Protein AF-0000000081443893 (afdb_homodimer)

Nearest PDB structures (foldseek):
  4e08-assembly1_B  TM=9.841E-01  e=4.664E-27  Drosophila melanogaster
  4xll-assembly1_B  TM=9.766E-01  e=3.222E-21  Toxoplasma gondii
  3ot1-assembly1_B  TM=9.628E-01  e=3.778E-20  Vibrio cholerae O1 biovar El Tor str. N16961
  3fse-assembly1_B  TM=9.098E-01  e=1.384E-16  Trichormus variabilis ATCC 29413
  3fse-assembly1_A  TM=9.411E-01  e=7.145E-16  Trichormus variabilis ATCC 29413

Sequence (366 aa):
MSKSALIIGSDGSEEMELVITGDVLRRAGIDVTVAGLQDREKIVCSRKFTITVDALLKDIVDKEFDAVILPGGQPGSNNLAQDARVGEILKHHEKAGKVVAAICAAPLAFKAHDIASGGSITSYPSVKEKLTGYDYVEDRVHVWKNVITSRGPGTAFDFALKIVETLVDAKTANEVRAAMLLQMSKSALIIGSDGSEEMELVITGDVLRRAGIDVTVAGLQDREKIVCSRKFTITVDALLKDIVDKEFDAVILPGGQPGSNNLAQDARVGEILKHHEKAGKVVAAICAAPLAFKAHDIASGGSITSYPSVKEKLTGYDYVEDRVHVWKNVITSRGPGTAFDFALKIVETLVDAKTANEVRAAMLLQ

Solvent-accessible surface area (backbone atoms only — not comparable to full-atom values): 17818 Å² total; per-residue (Å²): 131,74,50,33,32,35,34,55,40,30,54,11,16,27,52,50,35,44,43,39,28,51,39,50,32,44,74,66,56,31,50,72,39,40,21,16,67,81,59,43,63,58,32,46,20,51,69,71,51,32,38,49,40,75,36,37,35,84,80,46,65,86,61,86,51,50,25,42,35,32,39,11,32,63,57,11,14,57,53,48,34,66,35,64,67,51,33,53,45,49,48,53,33,49,73,69,64,20,36,36,32,26,25,15,48,16,42,53,23,31,60,64,48,64,49,67,71,74,34,51,43,27,36,22,76,92,48,50,83,76,50,72,74,41,50,73,49,86,48,58,56,35,75,41,89,51,33,39,20,8,24,31,62,47,26,27,67,59,38,27,38,51,50,34,28,71,75,72,30,60,68,56,28,49,50,52,37,56,77,29,57,47,131,132,73,49,34,32,36,34,54,41,29,54,10,16,27,50,50,37,45,42,39,29,52,39,51,33,43,73,67,57,32,49,70,40,40,21,16,66,81,59,41,64,59,33,44,20,50,67,72,50,32,37,49,41,75,37,39,36,84,80,48,64,85,62,85,52,52,25,41,34,32,40,11,33,63,57,10,14,57,53,50,36,66,35,66,66,51,35,52,45,51,51,53,33,49,73,70,65,20,37,37,32,26,25,14,47,15,43,52,24,32,61,65,49,64,46,68,72,74,34,52,43,28,38,22,75,91,47,52,83,76,48,71,72,41,52,74,50,85,48,60,57,33,76,41,89,49,33,40,20,10,25,32,63,47,26,26,66,59,37,26,39,50,50,34,28,71,74,73,29,60,69,56,28,49,51,51,37,54,76,29,57,47,128

Foldseek 3Di:
DAFEEEEEWEAFFPVLLRCLLVVLCVLLVYHYFYEYAVQDQWHQYNVGDIDGGRYHCVVCLPPDGLEYEYGDGPPGLVSLLPDVSNLSRQVVCVVVQGAYEYEASNCSSCQSSVHCAQEEEEHAPVCVVVNPRYNYDQDQWDDDRRYIYGYDSVSSLVRSLVNSCVRPRNVSSVVSCVVVVHD/DAFEEEEEWEAFFPVLLRCLLQVLCVLLVYHYFYEYAVQDQWHQYNVGDIDGGRYHCVVCLPPDGLEYEYGDGPPGLVSLLPDVSNLSRQVVCVVVQGAYEYEASNCSSCQSSVHCAQEEEEHAPVCVVVNPRYNYDQDQWDDDRRYIYGYDSVSSLVRSLVNSCVRPRNVSSVVSCVVVVHD

Secondary structure (DSSP, 8-state):
---EEEEEE-TT--HHHHHHHHHHHHHTT-EEEEEETTSSSEEE-TTS-EEE-SEEGGGSTT---SEEEE---TTHHHHHHH-HHHHHHHHHHHHTT-EEEEETTTHHHHHHTT-STTSEE---GGGGGG-TTSEE---SEEEETTEEEE-SGGGHHHHHHHHHHHHT-HHHHHHHHHHTT--/---EEEEEE-TT--HHHHHHHHHHHHHTT-EEEEEETTSSSEEE-TTS-EEE-SEEGGGSTT---SEEEE---TTHHHHHHH-HHHHHHHHHHHHTT-EEEEETTTHHHHHHTT-STTSEE---GGGGGG-TTSEE---SEEEETTEEEE-SGGGHHHHHHHHHHHHT-HHHHHHHHHHTT--

Organism: NCBI:txid290746

InterPro domains:
  IPR002818 DJ-1/PfpI [PF01965] (3-165)
  IPR006287 Protein/nucleic acid deglycase DJ-1 [TIGR01383] (5-178)
  IPR029062 Class I glutamine amidotransferase-like [G3DSA:3.40.50.880] (1-183)
  IPR029062 Class I glutamine amidotransferase-like [SSF52317] (3-182)
  IPR050325 Protein/nucleic acid deglycase [PTHR48094] (3-176)

Radius of gyration: 19.99 Å; Cα contacts (8 Å, |Δi|>4): 939; chains: 2; bounding box: 42×58×47 Å

Structure (mmCIF, N/CA/C/O backbone):
data_AF-0000000081443893-model_v1
#
loop_
_entity.id
_entity.type
_entity.pdbx_description
1 polymer 'D-lactate dehydratase'
#
loop_
_atom_site.group_PDB
_atom_site.id
_atom_site.type_symbol
_atom_site.label_atom_id
_atom_site.label_alt_id
_atom_site.label_comp_id
_atom_site.label_asym_id
_atom_site.label_entity_id
_atom_site.label_seq_id
_atom_site.pdbx_PDB_ins_code
_atom_site.Cartn_x
_atom_site.Cartn_y
_atom_site.Cartn_z
_atom_site.occupancy
_atom_site.B_iso_or_equiv
_atom_site.auth_seq_id
_atom_site.auth_comp_id
_atom_site.auth_asym_id
_atom_site.auth_atom_id
_atom_site.pdbx_PDB_model_num
ATOM 1 N N . MET A 1 1 ? -21.141 -17.906 -2.367 1 75.31 1 MET A N 1
ATOM 2 C CA . MET A 1 1 ? -20.156 -17.766 -1.298 1 75.31 1 MET A CA 1
ATOM 3 C C . MET A 1 1 ? -19.062 -16.781 -1.692 1 75.31 1 MET A C 1
ATOM 5 O O . MET A 1 1 ? -18.766 -16.609 -2.877 1 75.31 1 MET A O 1
ATOM 9 N N . SER A 1 2 ? -18.5 -15.938 -0.738 1 92.44 2 SER A N 1
ATOM 10 C CA . SER A 1 2 ? -17.484 -14.953 -1.09 1 92.44 2 SER A CA 1
ATOM 11 C C . SER A 1 2 ? -16.203 -15.625 -1.589 1 92.44 2 SER A C 1
ATOM 13 O O . SER A 1 2 ? -15.852 -16.703 -1.131 1 92.44 2 SER A O 1
ATOM 15 N N . LYS A 1 3 ? -15.641 -15.141 -2.654 1 98.56 3 LYS A N 1
ATOM 16 C CA . LYS A 1 3 ? -14.359 -15.641 -3.15 1 98.56 3 LYS A CA 1
ATOM 17 C C . LYS A 1 3 ? -13.266 -15.477 -2.102 1 98.56 3 LYS A C 1
ATOM 19 O O . LYS A 1 3 ? -13.336 -14.586 -1.253 1 98.56 3 LYS A O 1
ATOM 24 N N . SER A 1 4 ? -12.336 -16.391 -2.121 1 98.94 4 SER A N 1
ATOM 25 C CA . SER A 1 4 ? -11.227 -16.344 -1.18 1 98.94 4 SER A CA 1
ATOM 26 C C . SER A 1 4 ? -9.891 -16.188 -1.907 1 98.94 4 SER A C 1
ATOM 28 O O . SER A 1 4 ? -9.734 -16.656 -3.037 1 98.94 4 SER A O 1
ATOM 30 N N . ALA A 1 5 ? -8.953 -15.516 -1.247 1 98.94 5 ALA A N 1
ATOM 31 C CA . ALA A 1 5 ? -7.621 -15.32 -1.809 1 98.94 5 ALA A CA 1
ATOM 32 C C . ALA A 1 5 ? -6.543 -15.477 -0.738 1 98.94 5 ALA A C 1
ATOM 34 O O . ALA A 1 5 ? -6.719 -15.031 0.398 1 98.94 5 ALA A O 1
ATOM 35 N N . LEU A 1 6 ? -5.488 -16.109 -1.097 1 99 6 LEU A N 1
ATOM 36 C CA . LEU A 1 6 ? -4.281 -16.219 -0.284 1 99 6 LEU A CA 1
ATOM 37 C C . LEU A 1 6 ? -3.174 -15.328 -0.838 1 99 6 LEU A C 1
ATOM 39 O O . LEU A 1 6 ? -2.844 -15.406 -2.025 1 99 6 LEU A O 1
ATOM 43 N N . ILE A 1 7 ? -2.688 -14.5 -0.075 1 99 7 ILE A N 1
ATOM 44 C CA . ILE A 1 7 ? -1.426 -13.82 -0.354 1 99 7 ILE A CA 1
ATOM 45 C C . ILE A 1 7 ? -0.317 -14.414 0.513 1 99 7 ILE A C 1
ATOM 47 O O . ILE A 1 7 ? -0.437 -14.461 1.739 1 99 7 ILE A O 1
ATOM 51 N N . ILE A 1 8 ? 0.724 -14.883 -0.085 1 99 8 ILE A N 1
ATOM 52 C CA . ILE A 1 8 ? 1.849 -15.406 0.683 1 99 8 ILE A CA 1
ATOM 53 C C . ILE A 1 8 ? 2.902 -14.312 0.864 1 99 8 ILE A C 1
ATOM 55 O O . ILE A 1 8 ? 3.621 -13.977 -0.078 1 99 8 ILE A O 1
ATOM 59 N N . GLY A 1 9 ? 2.961 -13.766 2.043 1 98.94 9 GLY A N 1
ATOM 60 C CA . GLY A 1 9 ? 3.961 -12.773 2.398 1 98.94 9 GLY A CA 1
ATOM 61 C C . GLY A 1 9 ? 5.23 -13.375 2.971 1 98.94 9 GLY A C 1
ATOM 62 O O . GLY A 1 9 ? 5.184 -14.422 3.623 1 98.94 9 GLY A O 1
ATOM 63 N N . SER A 1 10 ? 6.336 -12.703 2.752 1 98.94 10 SER A N 1
ATOM 64 C CA . SER A 1 10 ? 7.664 -13.109 3.207 1 98.94 10 SER A CA 1
ATOM 65 C C . SER A 1 10 ? 8.43 -11.922 3.789 1 98.94 10 SER A C 1
ATOM 67 O O . SER A 1 10 ? 8.133 -10.766 3.477 1 98.94 10 SER A O 1
ATOM 69 N N . ASP A 1 11 ? 9.398 -12.242 4.703 1 98.88 11 ASP A N 1
ATOM 70 C CA . ASP A 1 11 ? 10.43 -11.227 4.914 1 98.88 11 ASP A CA 1
ATOM 71 C C . ASP A 1 11 ? 11.008 -10.75 3.582 1 98.88 11 ASP A C 1
ATOM 73 O O . ASP A 1 11 ? 11.359 -11.562 2.727 1 98.88 11 ASP A O 1
ATOM 77 N N . GLY A 1 12 ? 10.945 -9.461 3.391 1 98.94 12 GLY A N 1
ATOM 78 C CA . GLY A 1 12 ? 11.484 -8.898 2.164 1 98.94 12 GLY A CA 1
ATOM 79 C C . GLY A 1 12 ? 10.445 -8.711 1.081 1 98.94 12 GLY A C 1
ATOM 80 O O . GLY A 1 12 ? 10.766 -8.281 -0.03 1 98.94 12 GLY A O 1
ATOM 81 N N . SER A 1 13 ? 9.172 -9.031 1.39 1 98.94 13 SER A N 1
ATOM 82 C CA . SER A 1 13 ? 8.109 -8.719 0.436 1 98.94 13 SER A CA 1
ATOM 83 C C . SER A 1 13 ? 8.008 -7.223 0.185 1 98.94 13 SER A C 1
ATOM 85 O O . SER A 1 13 ? 8.273 -6.418 1.083 1 98.94 13 SER A O 1
ATOM 87 N N . GLU A 1 14 ? 7.676 -6.852 -1.06 1 98.94 14 GLU A N 1
ATOM 88 C CA . GLU A 1 14 ? 7.309 -5.469 -1.347 1 98.94 14 GLU A CA 1
ATOM 89 C C . GLU A 1 14 ? 5.984 -5.102 -0.679 1 98.94 14 GLU A C 1
ATOM 91 O O . GLU A 1 14 ? 4.926 -5.598 -1.069 1 98.94 14 GLU A O 1
ATOM 96 N N . GLU A 1 15 ? 6.059 -4.273 0.345 1 98.88 15 GLU A N 1
ATOM 97 C CA . GLU A 1 15 ? 4.91 -4.027 1.212 1 98.88 15 GLU A CA 1
ATOM 98 C C . GLU A 1 15 ? 3.756 -3.4 0.435 1 98.88 15 GLU A C 1
ATOM 100 O O . GLU A 1 15 ? 2.59 -3.717 0.679 1 98.88 15 GLU A O 1
ATOM 105 N N . MET A 1 16 ? 4.035 -2.41 -0.512 1 98.94 16 MET A N 1
ATOM 106 C CA . MET A 1 16 ? 2.896 -1.751 -1.147 1 98.94 16 MET A CA 1
ATOM 107 C C . MET A 1 16 ? 2.219 -2.682 -2.148 1 98.94 16 MET A C 1
ATOM 109 O O . MET A 1 16 ? 1.01 -2.59 -2.365 1 98.94 16 MET A O 1
ATOM 113 N N . GLU A 1 17 ? 2.961 -3.629 -2.74 1 99 17 GLU A N 1
ATOM 114 C CA . GLU A 1 17 ? 2.328 -4.637 -3.586 1 99 17 GLU A CA 1
ATOM 115 C C . GLU A 1 17 ? 1.424 -5.555 -2.77 1 99 17 GLU A C 1
ATOM 117 O O . GLU A 1 17 ? 0.294 -5.84 -3.172 1 99 17 GLU A O 1
ATOM 122 N N . LEU A 1 18 ? 1.937 -6.031 -1.622 1 99 18 LEU A N 1
ATOM 123 C CA . LEU A 1 18 ? 1.19 -6.906 -0.726 1 99 18 LEU A CA 1
ATOM 124 C C . LEU A 1 18 ? -0.064 -6.215 -0.206 1 99 18 LEU A C 1
ATOM 126 O O . LEU A 1 18 ? -1.17 -6.746 -0.328 1 99 18 LEU A O 1
ATOM 130 N N . VAL A 1 19 ? 0.022 -5.004 0.232 1 99 19 VAL A N 1
ATOM 131 C CA . VAL A 1 19 ? -1.049 -4.297 0.925 1 99 19 VAL A CA 1
ATOM 132 C C . VAL A 1 19 ? -2.076 -3.793 -0.087 1 99 19 VAL A C 1
ATOM 134 O O . VAL A 1 19 ? -3.283 -3.891 0.143 1 99 19 VAL A O 1
ATOM 137 N N . ILE A 1 20 ? -1.627 -3.199 -1.259 1 99 20 ILE A N 1
ATOM 138 C CA . ILE A 1 20 ? -2.559 -2.736 -2.283 1 99 20 ILE A CA 1
ATOM 139 C C . ILE A 1 20 ? -3.418 -3.904 -2.762 1 99 20 ILE A C 1
ATOM 141 O O . ILE A 1 20 ? -4.641 -3.783 -2.855 1 99 20 ILE A O 1
ATOM 145 N N . THR A 1 21 ? -2.777 -5.035 -3.018 1 99 21 THR A N 1
ATOM 146 C CA . THR A 1 21 ? -3.512 -6.199 -3.508 1 99 21 THR A CA 1
ATOM 147 C C . THR A 1 21 ? -4.555 -6.645 -2.488 1 99 21 THR A C 1
ATOM 149 O O . THR A 1 21 ? -5.734 -6.781 -2.818 1 99 21 THR A O 1
ATOM 152 N N . GLY A 1 22 ? -4.121 -6.859 -1.234 1 98.94 22 GLY A N 1
ATOM 153 C CA . GLY A 1 22 ? -5.062 -7.297 -0.215 1 98.94 22 GLY A CA 1
ATOM 154 C C . GLY A 1 22 ? -6.195 -6.316 0.011 1 98.94 22 GLY A C 1
ATOM 155 O O . GLY A 1 22 ? -7.355 -6.715 0.136 1 98.94 22 GLY A O 1
ATOM 156 N N . ASP A 1 23 ? -5.887 -5.047 0.074 1 98.94 23 ASP A N 1
ATOM 157 C CA . ASP A 1 23 ? -6.855 -3.977 0.293 1 98.94 23 ASP A CA 1
ATOM 158 C C . ASP A 1 23 ? -7.922 -3.967 -0.801 1 98.94 23 ASP A C 1
ATOM 160 O O . ASP A 1 23 ? -9.117 -4.031 -0.51 1 98.94 23 ASP A O 1
ATOM 164 N N . VAL A 1 24 ? -7.477 -3.949 -2.039 1 99 24 VAL A N 1
ATOM 165 C CA . VAL A 1 24 ? -8.383 -3.887 -3.186 1 99 24 VAL A CA 1
ATOM 166 C C . VAL A 1 24 ? -9.281 -5.117 -3.199 1 99 24 VAL A C 1
ATOM 168 O O . VAL A 1 24 ? -10.492 -5.004 -3.43 1 99 24 VAL A O 1
ATOM 171 N N . LEU A 1 25 ? -8.703 -6.293 -2.973 1 99 25 LEU A N 1
ATOM 172 C CA . LEU A 1 25 ? -9.492 -7.516 -2.961 1 99 25 LEU A CA 1
ATOM 173 C C . LEU A 1 25 ? -10.547 -7.473 -1.856 1 99 25 LEU A C 1
ATOM 175 O O . LEU A 1 25 ? -11.695 -7.863 -2.072 1 99 25 LEU A O 1
ATOM 179 N N . ARG A 1 26 ? -10.195 -7.004 -0.681 1 98.94 26 ARG A N 1
ATOM 180 C CA . ARG A 1 26 ? -11.141 -6.918 0.428 1 98.94 26 ARG A CA 1
ATOM 181 C C . ARG A 1 26 ? -12.258 -5.93 0.12 1 98.94 26 ARG A C 1
ATOM 183 O O . ARG A 1 26 ? -13.414 -6.156 0.488 1 98.94 26 ARG A O 1
ATOM 190 N N . ARG A 1 27 ? -11.953 -4.773 -0.545 1 98.88 27 ARG A N 1
ATOM 191 C CA . ARG A 1 27 ? -12.977 -3.822 -0.973 1 98.88 27 ARG A CA 1
ATOM 192 C C . ARG A 1 27 ? -13.992 -4.488 -1.894 1 98.88 27 ARG A C 1
ATOM 194 O O . ARG A 1 27 ? -15.164 -4.102 -1.916 1 98.88 27 ARG A O 1
ATOM 201 N N . ALA A 1 28 ? -13.539 -5.48 -2.633 1 98.88 28 ALA A N 1
ATOM 202 C CA . ALA A 1 28 ? -14.391 -6.18 -3.586 1 98.88 28 ALA A CA 1
ATOM 203 C C . ALA A 1 28 ? -15.156 -7.312 -2.908 1 98.88 28 ALA A C 1
ATOM 205 O O . ALA A 1 28 ? -15.828 -8.102 -3.576 1 98.88 28 ALA A O 1
ATOM 206 N N . GLY A 1 29 ? -15 -7.477 -1.582 1 98.81 29 GLY A N 1
ATOM 207 C CA . GLY A 1 29 ? -15.727 -8.492 -0.833 1 98.81 29 GLY A CA 1
ATOM 208 C C . GLY A 1 29 ? -15.031 -9.836 -0.826 1 98.81 29 GLY A C 1
ATOM 209 O O . GLY A 1 29 ? -15.633 -10.852 -0.443 1 98.81 29 GLY A O 1
ATOM 210 N N . ILE A 1 30 ? -13.836 -9.953 -1.289 1 98.94 30 ILE A N 1
ATOM 211 C CA . ILE A 1 30 ? -13.07 -11.195 -1.307 1 98.94 30 ILE A CA 1
ATOM 212 C C . ILE A 1 30 ? -12.469 -11.453 0.072 1 98.94 30 ILE A C 1
ATOM 214 O O . ILE A 1 30 ? -11.961 -10.523 0.715 1 98.94 30 ILE A O 1
ATOM 218 N N . ASP A 1 31 ? -12.555 -12.641 0.573 1 98.88 31 ASP A N 1
ATOM 219 C CA . ASP A 1 31 ? -11.961 -13.047 1.843 1 98.88 31 ASP A CA 1
ATOM 220 C C . ASP A 1 31 ? -10.461 -13.297 1.689 1 98.88 31 ASP A C 1
ATOM 222 O O . ASP A 1 31 ? -10.055 -14.352 1.197 1 98.88 31 ASP A O 1
ATOM 226 N N . VAL A 1 32 ? -9.648 -12.43 2.217 1 98.94 32 VAL A N 1
ATOM 227 C CA . VAL A 1 32 ? -8.211 -12.469 1.989 1 98.94 32 VAL A CA 1
ATOM 228 C C . VAL A 1 32 ? -7.504 -13.016 3.229 1 98.94 32 VAL A C 1
ATOM 230 O O . VAL A 1 32 ? -7.777 -12.578 4.348 1 98.94 32 VAL A O 1
ATOM 233 N N . THR A 1 33 ? -6.664 -13.922 3.068 1 98.94 33 THR A N 1
ATOM 234 C CA . THR A 1 33 ? -5.723 -14.406 4.074 1 98.94 33 THR A CA 1
ATOM 235 C C . THR A 1 33 ? -4.289 -14.062 3.682 1 98.94 33 THR A C 1
ATOM 237 O O . THR A 1 33 ? -3.814 -14.469 2.619 1 98.94 33 THR A O 1
ATOM 240 N N . VAL A 1 34 ? -3.658 -13.328 4.484 1 98.94 34 VAL A N 1
ATOM 241 C CA . VAL A 1 34 ? -2.221 -13.125 4.344 1 98.94 34 VAL A CA 1
ATOM 242 C C . VAL A 1 34 ? -1.468 -14.141 5.195 1 98.94 34 VAL A C 1
ATOM 244 O O . VAL A 1 34 ? -1.549 -14.117 6.426 1 98.94 34 VAL A O 1
ATOM 247 N N . ALA A 1 35 ? -0.733 -14.984 4.578 1 98.94 35 ALA A N 1
ATOM 248 C CA . ALA A 1 35 ? 0.036 -16 5.293 1 98.94 35 ALA A CA 1
ATOM 249 C C . ALA A 1 35 ? 1.526 -15.672 5.273 1 98.94 35 ALA A C 1
ATOM 251 O O . ALA A 1 35 ? 2.059 -15.234 4.25 1 98.94 35 ALA A O 1
ATOM 252 N N . GLY A 1 36 ? 2.203 -15.891 6.371 1 98.94 36 GLY A N 1
ATOM 253 C CA . GLY A 1 36 ? 3.629 -15.633 6.477 1 98.94 36 GLY A CA 1
ATOM 254 C C . GLY A 1 36 ? 4.48 -16.828 6.117 1 98.94 36 GLY A C 1
ATOM 255 O O . GLY A 1 36 ? 4.34 -17.906 6.719 1 98.94 36 GLY A O 1
ATOM 256 N N . LEU A 1 37 ? 5.34 -16.672 5.234 1 98.94 37 LEU A N 1
ATOM 257 C CA . LEU A 1 37 ? 6.18 -17.734 4.688 1 98.94 37 LEU A CA 1
ATOM 258 C C . LEU A 1 37 ? 7.078 -18.328 5.766 1 98.94 37 LEU A C 1
ATOM 260 O O . LEU A 1 37 ? 7.348 -19.531 5.762 1 98.94 37 LEU A O 1
ATOM 264 N N . GLN A 1 38 ? 7.574 -17.453 6.691 1 98.88 38 GLN A N 1
ATOM 265 C CA . GLN A 1 38 ? 8.586 -17.844 7.664 1 98.88 38 GLN A CA 1
ATOM 266 C C . GLN A 1 38 ? 7.957 -18.5 8.883 1 98.88 38 GLN A C 1
ATOM 268 O O . GLN A 1 38 ? 8.648 -18.812 9.852 1 98.88 38 GLN A O 1
ATOM 273 N N . ASP A 1 39 ? 6.684 -18.719 8.953 1 98.75 39 ASP A N 1
ATOM 274 C CA . ASP A 1 39 ? 5.938 -19.375 10.023 1 98.75 39 ASP A CA 1
ATOM 275 C C . ASP A 1 39 ? 6.137 -18.641 11.359 1 98.75 39 ASP A C 1
ATOM 277 O O . ASP A 1 39 ? 6.41 -19.281 12.375 1 98.75 39 ASP A O 1
ATOM 281 N N . ARG A 1 40 ? 6.113 -17.297 11.242 1 98.56 40 ARG A N 1
ATOM 282 C CA . ARG A 1 40 ? 6.066 -16.406 12.391 1 98.56 40 ARG A CA 1
ATOM 283 C C . ARG A 1 40 ? 4.977 -15.352 12.227 1 98.56 40 ARG A C 1
ATOM 285 O O . ARG A 1 40 ? 4.492 -15.125 11.109 1 98.56 40 ARG A O 1
ATOM 292 N N . GLU A 1 41 ? 4.562 -14.734 13.211 1 98.38 41 GLU A N 1
ATOM 293 C CA . GLU A 1 41 ? 3.379 -13.883 13.273 1 98.38 41 GLU A CA 1
ATOM 294 C C . GLU A 1 41 ? 3.578 -12.602 12.461 1 98.38 41 GLU A C 1
ATOM 296 O O . GLU A 1 41 ? 2.605 -11.945 12.078 1 98.38 41 GLU A O 1
ATOM 301 N N . LYS A 1 42 ? 4.859 -12.25 12.242 1 98.81 42 LYS A N 1
ATOM 302 C CA . LYS A 1 42 ? 5.156 -10.992 11.562 1 98.81 42 LYS A CA 1
ATOM 303 C C . LYS A 1 42 ? 6.125 -11.211 10.398 1 98.81 42 LYS A C 1
ATOM 305 O O . LYS A 1 42 ? 6.953 -12.125 10.438 1 98.81 42 LYS A O 1
ATOM 310 N N . ILE A 1 43 ? 6.004 -10.43 9.414 1 98.94 43 ILE A N 1
ATOM 311 C CA . ILE A 1 43 ? 7.012 -10.328 8.367 1 98.94 43 ILE A CA 1
ATOM 312 C C . ILE A 1 43 ? 7.539 -8.898 8.297 1 98.94 43 ILE A C 1
ATOM 314 O O . ILE A 1 43 ? 6.785 -7.945 8.484 1 98.94 43 ILE A O 1
ATOM 318 N N . VAL A 1 44 ? 8.805 -8.75 8.031 1 98.94 44 VAL A N 1
ATOM 319 C CA . VAL A 1 44 ? 9.422 -7.457 7.762 1 98.94 44 VAL A CA 1
ATOM 320 C C . VAL A 1 44 ? 9.602 -7.277 6.254 1 98.94 44 VAL A C 1
ATOM 322 O O . VAL A 1 44 ? 10.406 -7.98 5.633 1 98.94 44 VAL A O 1
ATOM 325 N N . CYS A 1 45 ? 8.938 -6.328 5.703 1 98.94 45 CYS A N 1
ATOM 326 C CA . CYS A 1 45 ? 8.891 -6.133 4.258 1 98.94 45 CYS A CA 1
ATOM 327 C C . CYS A 1 45 ? 10.133 -5.398 3.764 1 98.94 45 CYS A C 1
ATOM 329 O O . CYS A 1 45 ? 10.984 -5.012 4.562 1 98.94 45 CYS A O 1
ATOM 331 N N . SER A 1 46 ? 10.258 -5.297 2.496 1 98.88 46 SER A N 1
ATOM 332 C CA . SER A 1 46 ? 11.484 -4.855 1.841 1 98.88 46 SER A CA 1
ATOM 333 C C . SER A 1 46 ? 11.781 -3.393 2.15 1 98.88 46 SER A C 1
ATOM 335 O O . SER A 1 46 ? 12.938 -2.969 2.109 1 98.88 46 SER A O 1
ATOM 337 N N . ARG A 1 47 ? 10.695 -2.605 2.508 1 98.69 47 ARG A N 1
ATOM 338 C CA . ARG A 1 47 ? 10.898 -1.205 2.859 1 98.69 47 ARG A CA 1
ATOM 339 C C . ARG A 1 47 ? 10.531 -0.946 4.316 1 98.69 47 ARG A C 1
ATOM 341 O O . ARG A 1 47 ? 9.984 0.105 4.645 1 98.69 47 ARG A O 1
ATOM 348 N N . LYS A 1 48 ? 10.742 -1.874 5.133 1 98.56 48 LYS A N 1
ATOM 349 C CA . LYS A 1 48 ? 10.891 -1.786 6.582 1 98.56 48 LYS A CA 1
ATOM 350 C C . LYS A 1 48 ? 9.531 -1.788 7.277 1 98.56 48 LYS A C 1
ATOM 352 O O . LYS A 1 48 ? 9.453 -1.684 8.508 1 98.56 48 LYS A O 1
ATOM 357 N N . PHE A 1 49 ? 8.43 -1.901 6.543 1 98.94 49 PHE A N 1
ATOM 358 C CA . PHE A 1 49 ? 7.164 -2.113 7.238 1 98.94 49 PHE A CA 1
ATOM 359 C C . PHE A 1 49 ? 7.102 -3.516 7.828 1 98.94 49 PHE A C 1
ATOM 361 O O . PHE A 1 49 ? 7.52 -4.484 7.191 1 98.94 49 PHE A O 1
ATOM 368 N N . THR A 1 50 ? 6.609 -3.625 8.992 1 98.94 50 THR A N 1
ATOM 369 C CA . THR A 1 50 ? 6.332 -4.91 9.633 1 98.94 50 THR A CA 1
ATOM 370 C C . THR A 1 50 ? 4.832 -5.188 9.656 1 98.94 50 THR A C 1
ATOM 372 O O . THR A 1 50 ? 4.059 -4.402 10.203 1 98.94 50 THR A O 1
ATOM 375 N N . ILE A 1 51 ? 4.418 -6.297 9.094 1 98.94 51 ILE A N 1
ATOM 376 C CA . ILE A 1 51 ? 3.014 -6.672 8.977 1 98.94 51 ILE A CA 1
ATOM 377 C C . ILE A 1 51 ? 2.75 -7.945 9.773 1 98.94 51 ILE A C 1
ATOM 379 O O . ILE A 1 51 ? 3.531 -8.898 9.719 1 98.94 51 ILE A O 1
ATOM 383 N N . THR A 1 52 ? 1.707 -7.926 10.562 1 98.94 52 THR A N 1
ATOM 384 C CA . THR A 1 52 ? 1.22 -9.141 11.203 1 98.94 52 THR A CA 1
ATOM 385 C C . THR A 1 52 ? 0.38 -9.969 10.234 1 98.94 52 THR A C 1
ATOM 387 O O . THR A 1 52 ? -0.565 -9.453 9.633 1 98.94 52 THR A O 1
ATOM 390 N N . VAL A 1 53 ? 0.739 -11.227 10.141 1 98.88 53 VAL A N 1
ATOM 391 C CA . VAL A 1 53 ? 0.063 -12.047 9.141 1 98.88 53 VAL A CA 1
ATOM 392 C C . VAL A 1 53 ? -1.2 -12.656 9.742 1 98.88 53 VAL A C 1
ATOM 394 O O . VAL A 1 53 ? -1.363 -12.688 10.969 1 98.88 53 VAL A O 1
ATOM 397 N N . ASP A 1 54 ? -2.1 -13.133 8.922 1 98.81 54 ASP A N 1
ATOM 398 C CA . ASP A 1 54 ? -3.361 -13.734 9.344 1 98.81 54 ASP A CA 1
ATOM 399 C C . ASP A 1 54 ? -3.168 -15.195 9.742 1 98.81 54 ASP A C 1
ATOM 401 O O . ASP A 1 54 ? -3.941 -15.734 10.531 1 98.81 54 ASP A O 1
ATOM 405 N N . ALA A 1 55 ? -2.193 -15.82 9.125 1 98.88 55 ALA A N 1
ATOM 406 C CA . ALA A 1 55 ? -1.922 -17.234 9.32 1 98.88 55 ALA A CA 1
ATOM 407 C C . ALA A 1 55 ? -0.449 -17.562 9.078 1 98.88 55 ALA A C 1
ATOM 409 O O . ALA A 1 55 ? 0.257 -16.781 8.422 1 98.88 55 ALA A O 1
ATOM 410 N N . LEU A 1 56 ? -0.033 -18.594 9.711 1 98.88 56 LEU A N 1
ATOM 411 C CA . LEU A 1 56 ? 1.25 -19.172 9.336 1 98.88 56 LEU A CA 1
ATOM 412 C C . LEU A 1 56 ? 1.094 -20.094 8.133 1 98.88 56 LEU A C 1
ATOM 414 O O . LEU A 1 56 ? 0.118 -20.844 8.039 1 98.88 56 LEU A O 1
ATOM 418 N N . LEU A 1 57 ? 2.025 -19.984 7.188 1 98.88 57 LEU A N 1
ATOM 419 C CA . LEU A 1 57 ? 1.866 -20.766 5.973 1 98.88 57 LEU A CA 1
ATOM 420 C C . LEU A 1 57 ? 1.726 -22.25 6.301 1 98.88 57 LEU A C 1
ATOM 422 O O . LEU A 1 57 ? 0.865 -22.938 5.742 1 98.88 57 LEU A O 1
ATOM 426 N N . LYS A 1 58 ? 2.527 -22.75 7.234 1 98.69 58 LYS A N 1
ATOM 427 C CA . LYS A 1 58 ? 2.529 -24.156 7.598 1 98.69 58 LYS A CA 1
ATOM 428 C C . LYS A 1 58 ? 1.137 -24.625 8.016 1 98.69 58 LYS A C 1
ATOM 430 O O . LYS A 1 58 ? 0.799 -25.797 7.875 1 98.69 58 LYS A O 1
ATOM 435 N N . ASP A 1 59 ? 0.332 -23.75 8.492 1 98.75 59 ASP A N 1
ATOM 436 C CA . ASP A 1 59 ? -0.959 -24.109 9.07 1 98.75 59 ASP A CA 1
ATOM 437 C C . ASP A 1 59 ? -2.051 -24.125 8 1 98.75 59 ASP A C 1
ATOM 439 O O . ASP A 1 59 ? -3.174 -24.562 8.258 1 98.75 59 ASP A O 1
ATOM 443 N N . ILE A 1 60 ? -1.722 -23.688 6.738 1 98.44 60 ILE A N 1
ATOM 444 C CA . ILE A 1 60 ? -2.801 -23.578 5.762 1 98.44 60 ILE A CA 1
ATOM 445 C C . ILE A 1 60 ? -2.354 -24.156 4.426 1 98.44 60 ILE A C 1
ATOM 447 O O . ILE A 1 60 ? -2.912 -23.828 3.377 1 98.44 60 ILE A O 1
ATOM 451 N N . VAL A 1 61 ? -1.361 -24.938 4.43 1 97.94 61 VAL A N 1
ATOM 452 C CA . VAL A 1 61 ? -0.765 -25.484 3.215 1 97.94 61 VAL A CA 1
ATOM 453 C C . VAL A 1 61 ? -1.795 -26.328 2.469 1 97.94 61 VAL A C 1
ATOM 455 O O . VAL A 1 61 ? -1.749 -26.438 1.24 1 97.94 61 VAL A O 1
ATOM 458 N N . ASP A 1 62 ? -2.801 -26.875 3.156 1 97.56 62 ASP A N 1
ATOM 459 C CA . ASP A 1 62 ? -3.738 -27.812 2.549 1 97.56 62 ASP A CA 1
ATOM 460 C C . ASP A 1 62 ? -5.047 -27.109 2.176 1 97.56 62 ASP A C 1
ATOM 462 O O . ASP A 1 62 ? -5.949 -27.734 1.612 1 97.56 62 ASP A O 1
ATOM 466 N N . LYS A 1 63 ? -5.133 -25.844 2.492 1 98.44 63 LYS A N 1
ATOM 467 C CA . LYS A 1 63 ? -6.359 -25.109 2.195 1 98.44 63 LYS A CA 1
ATOM 468 C C . LYS A 1 63 ? -6.363 -24.609 0.754 1 98.44 63 LYS A C 1
ATOM 470 O O . LYS A 1 63 ? -5.34 -24.141 0.251 1 98.44 63 LYS A O 1
ATOM 475 N N . GLU A 1 64 ? -7.512 -24.75 0.087 1 98.62 64 GLU A N 1
ATOM 476 C CA . GLU A 1 64 ? -7.664 -24.25 -1.272 1 98.62 64 GLU A CA 1
ATOM 477 C C . GLU A 1 64 ? -8.328 -22.875 -1.273 1 98.62 64 GLU A C 1
ATOM 479 O O . GLU A 1 64 ? -9.281 -22.641 -0.529 1 98.62 64 GLU A O 1
ATOM 484 N N . PHE A 1 65 ? -7.891 -22.016 -2.033 1 98.94 65 PHE A N 1
ATOM 485 C CA . PHE A 1 65 ? -8.414 -20.672 -2.25 1 98.94 65 PHE A CA 1
ATOM 486 C C . PHE A 1 65 ? -8.805 -20.469 -3.709 1 98.94 65 PHE A C 1
ATOM 488 O O . PHE A 1 65 ? -8.438 -21.281 -4.57 1 98.94 65 PHE A O 1
ATOM 495 N N . ASP A 1 66 ? -9.539 -19.453 -3.957 1 98.94 66 ASP A N 1
ATOM 496 C CA . ASP A 1 66 ? -9.891 -19.109 -5.332 1 98.94 66 ASP A CA 1
ATOM 497 C C . ASP A 1 66 ? -8.727 -18.438 -6.051 1 98.94 66 ASP A C 1
ATOM 499 O O . ASP A 1 66 ? -8.664 -18.438 -7.281 1 98.94 66 ASP A O 1
ATOM 503 N N . ALA A 1 67 ? -7.805 -17.891 -5.285 1 99 67 ALA A N 1
ATOM 504 C CA . ALA A 1 67 ? -6.602 -17.266 -5.836 1 99 67 ALA A CA 1
ATOM 505 C C . ALA A 1 67 ? -5.43 -17.391 -4.867 1 99 67 ALA A C 1
ATOM 507 O O . ALA A 1 67 ? -5.605 -17.281 -3.65 1 99 67 ALA A O 1
ATOM 508 N N . VAL A 1 68 ? -4.258 -17.609 -5.367 1 99 68 VAL A N 1
ATOM 509 C CA . VAL A 1 68 ? -2.992 -17.5 -4.652 1 99 68 VAL A CA 1
ATOM 510 C C . VAL A 1 68 ? -2.127 -16.422 -5.285 1 99 68 VAL A C 1
ATOM 512 O O . VAL A 1 68 ? -1.891 -16.422 -6.496 1 99 68 VAL A O 1
ATOM 515 N N . ILE A 1 69 ? -1.684 -15.516 -4.504 1 99 69 ILE A N 1
ATOM 516 C CA . ILE A 1 69 ? -1.021 -14.32 -5 1 99 69 ILE A CA 1
ATOM 517 C C . ILE A 1 69 ? 0.342 -14.164 -4.328 1 99 69 ILE A C 1
ATOM 519 O O . ILE A 1 69 ? 0.454 -14.281 -3.105 1 99 69 ILE A O 1
ATOM 523 N N . LEU A 1 70 ? 1.37 -13.898 -5.121 1 99 70 LEU A N 1
ATOM 524 C CA . LEU A 1 70 ? 2.725 -13.664 -4.633 1 99 70 LEU A CA 1
ATOM 525 C C . LEU A 1 70 ? 3.152 -12.227 -4.887 1 99 70 LEU A C 1
ATOM 527 O O . LEU A 1 70 ? 3.289 -11.805 -6.039 1 99 70 LEU A O 1
ATOM 531 N N . PRO A 1 71 ? 3.336 -11.438 -3.814 1 99 71 PRO A N 1
ATOM 532 C CA . PRO A 1 71 ? 3.963 -10.125 -3.99 1 99 71 PRO A CA 1
ATOM 533 C C . PRO A 1 71 ? 5.457 -10.219 -4.281 1 99 71 PRO A C 1
ATOM 535 O O . PRO A 1 71 ? 6.082 -11.242 -4 1 99 71 PRO A O 1
ATOM 538 N N . GLY A 1 72 ? 6.02 -9.18 -4.891 1 98.94 72 GLY A N 1
ATOM 539 C CA . GLY A 1 72 ? 7.449 -9.141 -5.164 1 98.94 72 GLY A CA 1
ATOM 540 C C . GLY A 1 72 ? 8.273 -8.688 -3.975 1 98.94 72 GLY A C 1
ATOM 541 O O . GLY A 1 72 ? 7.93 -8.984 -2.828 1 98.94 72 GLY A O 1
ATOM 542 N N . GLY A 1 73 ? 9.375 -8.047 -4.266 1 98.88 73 GLY A N 1
ATOM 543 C CA . GLY A 1 73 ? 10.328 -7.605 -3.258 1 98.88 73 GLY A CA 1
ATOM 544 C C . GLY A 1 73 ? 11.5 -8.555 -3.09 1 98.88 73 GLY A C 1
ATOM 545 O O . GLY A 1 73 ? 11.398 -9.734 -3.424 1 98.88 73 GLY A O 1
ATOM 546 N N . GLN A 1 74 ? 12.562 -7.984 -2.629 1 98.69 74 GLN A N 1
ATOM 547 C CA . GLN A 1 74 ? 13.75 -8.781 -2.324 1 98.69 74 GLN A CA 1
ATOM 548 C C . GLN A 1 74 ? 14.148 -8.633 -0.861 1 98.69 74 GLN A C 1
ATOM 550 O O . GLN A 1 74 ? 14.086 -7.531 -0.303 1 98.69 74 GLN A O 1
ATOM 555 N N . PRO A 1 75 ? 14.5 -9.766 -0.209 1 98.75 75 PRO A N 1
ATOM 556 C CA . PRO A 1 75 ? 14.703 -11.109 -0.762 1 98.75 75 PRO A CA 1
ATOM 557 C C . PRO A 1 75 ? 13.422 -11.93 -0.813 1 98.75 75 PRO A C 1
ATOM 559 O O . PRO A 1 75 ? 13.469 -13.156 -0.941 1 98.75 75 PRO A O 1
ATOM 562 N N . GLY A 1 76 ? 12.273 -11.211 -0.652 1 98.88 76 GLY A N 1
ATOM 563 C CA . GLY A 1 76 ? 10.992 -11.891 -0.598 1 98.88 76 GLY A CA 1
ATOM 564 C C . GLY A 1 76 ? 10.758 -12.812 -1.776 1 98.88 76 GLY A C 1
ATOM 565 O O . GLY A 1 76 ? 10.352 -13.969 -1.598 1 98.88 76 GLY A O 1
ATOM 566 N N . SER A 1 77 ? 11.016 -12.336 -2.979 1 98.94 77 SER A N 1
ATOM 567 C CA . SER A 1 77 ? 10.797 -13.125 -4.184 1 98.94 77 SER A CA 1
ATOM 568 C C . SER A 1 77 ? 11.711 -14.352 -4.207 1 98.94 77 SER A C 1
ATOM 570 O O . SER A 1 77 ? 11.289 -15.438 -4.613 1 98.94 77 SER A O 1
ATOM 572 N N . ASN A 1 78 ? 12.961 -14.18 -3.75 1 98.94 78 ASN A N 1
ATOM 573 C CA . ASN A 1 78 ? 13.867 -15.32 -3.648 1 98.94 78 ASN A CA 1
ATOM 574 C C . ASN A 1 78 ? 13.375 -16.344 -2.625 1 98.94 78 ASN A C 1
ATOM 576 O O . ASN A 1 78 ? 13.453 -17.547 -2.854 1 98.94 78 ASN A O 1
ATOM 580 N N . ASN A 1 79 ? 12.914 -15.844 -1.476 1 98.94 79 ASN A N 1
ATOM 581 C CA . ASN A 1 79 ? 12.367 -16.719 -0.452 1 98.94 79 ASN A CA 1
ATOM 582 C C . ASN A 1 79 ? 11.203 -17.547 -0.994 1 98.94 79 ASN A C 1
ATOM 584 O O . ASN A 1 79 ? 11.125 -18.75 -0.741 1 98.94 79 ASN A O 1
ATOM 588 N N . LEU A 1 80 ? 10.305 -16.922 -1.729 1 98.94 80 LEU A N 1
ATOM 589 C CA . LEU A 1 80 ? 9.164 -17.594 -2.326 1 98.94 80 LEU A CA 1
ATOM 590 C C . LEU A 1 80 ? 9.625 -18.656 -3.328 1 98.94 80 LEU A C 1
ATOM 592 O O . LEU A 1 80 ? 9.07 -19.75 -3.373 1 98.94 80 LEU A O 1
ATOM 596 N N . ALA A 1 81 ? 10.625 -18.344 -4.105 1 98.94 81 ALA A N 1
ATOM 597 C CA . ALA A 1 81 ? 11.141 -19.219 -5.145 1 98.94 81 ALA A CA 1
ATOM 598 C C . ALA A 1 81 ? 11.828 -20.438 -4.539 1 98.94 81 ALA A C 1
ATOM 600 O O . ALA A 1 81 ? 11.852 -21.516 -5.152 1 98.94 81 ALA A O 1
ATOM 601 N N . GLN A 1 82 ? 12.258 -20.328 -3.314 1 98.88 82 GLN A N 1
ATOM 602 C CA . GLN A 1 82 ? 13.086 -21.375 -2.721 1 98.88 82 GLN A CA 1
ATOM 603 C C . GLN A 1 82 ? 12.25 -22.297 -1.836 1 98.88 82 GLN A C 1
ATOM 605 O O . GLN A 1 82 ? 12.703 -23.375 -1.463 1 98.88 82 GLN A O 1
ATOM 610 N N . ASP A 1 83 ? 11.109 -21.859 -1.485 1 98.94 83 ASP A N 1
ATOM 611 C CA . ASP A 1 83 ? 10.312 -22.609 -0.514 1 98.94 83 ASP A CA 1
ATOM 612 C C . ASP A 1 83 ? 9.438 -23.656 -1.205 1 98.94 83 ASP A C 1
ATOM 614 O O . ASP A 1 83 ? 8.531 -23.312 -1.966 1 98.94 83 ASP A O 1
ATOM 618 N N . ALA A 1 84 ? 9.57 -24.906 -0.913 1 98.75 84 ALA A N 1
ATOM 619 C CA . ALA A 1 84 ? 8.867 -26.016 -1.571 1 98.75 84 ALA A CA 1
ATOM 620 C C . ALA A 1 84 ? 7.371 -25.953 -1.301 1 98.75 84 ALA A C 1
ATOM 622 O O . ALA A 1 84 ? 6.562 -26.359 -2.137 1 98.75 84 ALA A O 1
ATOM 623 N N . ARG A 1 85 ? 6.961 -25.469 -0.131 1 98.88 85 ARG A N 1
ATOM 624 C CA . ARG A 1 85 ? 5.543 -25.344 0.175 1 98.88 85 ARG A CA 1
ATOM 625 C C . ARG A 1 85 ? 4.848 -24.422 -0.814 1 98.88 85 ARG A C 1
ATOM 627 O O . ARG A 1 85 ? 3.703 -24.672 -1.208 1 98.88 85 ARG A O 1
ATOM 634 N N . VAL A 1 86 ? 5.543 -23.312 -1.197 1 98.94 86 VAL A N 1
ATOM 635 C CA . VAL A 1 86 ? 5.004 -22.375 -2.176 1 98.94 86 VAL A CA 1
ATOM 636 C C . VAL A 1 86 ? 4.762 -23.094 -3.502 1 98.94 86 VAL A C 1
ATOM 638 O O . VAL A 1 86 ? 3.707 -22.922 -4.117 1 98.94 86 VAL A O 1
ATOM 641 N N . GLY A 1 87 ? 5.738 -23.859 -3.953 1 98.94 87 GLY A N 1
ATOM 642 C CA . GLY A 1 87 ? 5.578 -24.625 -5.176 1 98.94 87 GLY A CA 1
ATOM 643 C C . GLY A 1 87 ? 4.383 -25.562 -5.145 1 98.94 87 GLY A C 1
ATOM 644 O O . GLY A 1 87 ? 3.617 -25.625 -6.105 1 98.94 87 GLY A O 1
ATOM 645 N N . GLU A 1 88 ? 4.234 -26.281 -4.02 1 98.88 88 GLU A N 1
ATOM 646 C CA . GLU A 1 88 ? 3.119 -27.203 -3.861 1 98.88 88 GLU A CA 1
ATOM 647 C C . GLU A 1 88 ? 1.778 -26.469 -3.924 1 98.88 88 GLU A C 1
ATOM 649 O O . GLU A 1 88 ? 0.85 -26.938 -4.594 1 98.88 88 GLU A O 1
ATOM 654 N N . ILE A 1 89 ? 1.686 -25.359 -3.236 1 98.94 89 ILE A N 1
ATOM 655 C CA . ILE A 1 89 ? 0.458 -24.578 -3.189 1 98.94 89 ILE A CA 1
ATOM 656 C C . ILE A 1 89 ? 0.124 -24.047 -4.586 1 98.94 89 ILE A C 1
ATOM 658 O O . ILE A 1 89 ? -1.009 -24.188 -5.051 1 98.94 89 ILE A O 1
ATOM 662 N N . LEU A 1 90 ? 1.102 -23.5 -5.289 1 98.94 90 LEU A N 1
ATOM 663 C CA . LEU A 1 90 ? 0.892 -22.953 -6.617 1 98.94 90 LEU A CA 1
ATOM 664 C C . LEU A 1 90 ? 0.462 -24.031 -7.602 1 98.94 90 LEU A C 1
ATOM 666 O O . LEU A 1 90 ? -0.482 -23.844 -8.375 1 98.94 90 LEU A O 1
ATOM 670 N N . LYS A 1 91 ? 1.153 -25.156 -7.574 1 98.81 91 LYS A N 1
ATOM 671 C CA . LYS A 1 91 ? 0.84 -26.25 -8.5 1 98.81 91 LYS A CA 1
ATOM 672 C C . LYS A 1 91 ? -0.579 -26.766 -8.281 1 98.81 91 LYS A C 1
ATOM 674 O O . LYS A 1 91 ? -1.313 -27 -9.242 1 98.81 91 LYS A O 1
ATOM 679 N N . HIS A 1 92 ? -0.875 -26.984 -7.023 1 98.81 92 HIS A N 1
ATOM 680 C CA . HIS A 1 92 ? -2.221 -27.438 -6.695 1 98.81 92 HIS A CA 1
ATOM 681 C C . HIS A 1 92 ? -3.277 -26.5 -7.254 1 98.81 92 HIS A C 1
ATOM 683 O O . HIS A 1 92 ? -4.238 -26.938 -7.887 1 98.81 92 HIS A O 1
ATOM 689 N N . HIS A 1 93 ? -3.133 -25.203 -7.055 1 98.94 93 HIS A N 1
ATOM 690 C CA . HIS A 1 93 ? -4.129 -24.219 -7.457 1 98.94 93 HIS A CA 1
ATOM 691 C C . HIS A 1 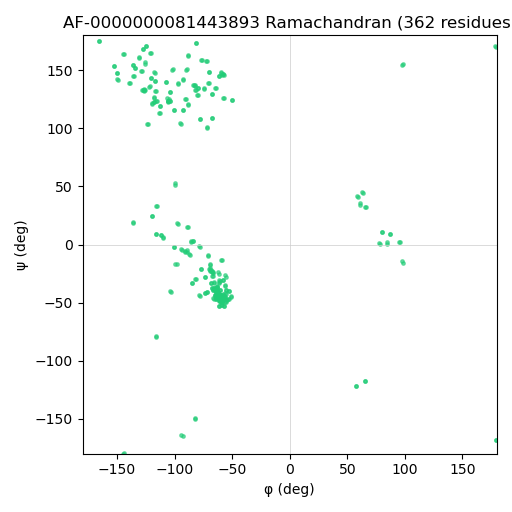93 ? -4.152 -24.047 -8.977 1 98.94 93 HIS A C 1
ATOM 693 O O . HIS A 1 93 ? -5.223 -23.922 -9.57 1 98.94 93 HIS A O 1
ATOM 699 N N . GLU A 1 94 ? -2.99 -24.031 -9.57 1 98.75 94 GLU A N 1
ATOM 700 C CA . GLU A 1 94 ? -2.943 -23.969 -11.023 1 98.75 94 GLU A CA 1
ATOM 701 C C . GLU A 1 94 ? -3.689 -25.141 -11.656 1 98.75 94 GLU A C 1
ATOM 703 O O . GLU A 1 94 ? -4.496 -24.953 -12.57 1 98.75 94 GLU A O 1
ATOM 708 N N . LYS A 1 95 ? -3.42 -26.328 -11.156 1 98.25 95 LYS A N 1
ATOM 709 C CA . LYS A 1 95 ? -4.055 -27.531 -11.672 1 98.25 95 LYS A CA 1
ATOM 710 C C . LYS A 1 95 ? -5.562 -27.5 -11.453 1 98.25 95 LYS A C 1
ATOM 712 O O . LYS A 1 95 ? -6.328 -28 -12.281 1 98.25 95 LYS A O 1
ATOM 717 N N . ALA A 1 96 ? -5.953 -26.969 -10.391 1 98.62 96 ALA A N 1
ATOM 718 C CA . ALA A 1 96 ? -7.367 -26.906 -10.039 1 98.62 96 ALA A CA 1
ATOM 719 C C . ALA A 1 96 ? -8.078 -25.797 -10.805 1 98.62 96 ALA A C 1
ATOM 721 O O . ALA A 1 96 ? -9.281 -25.578 -10.617 1 98.62 96 ALA A O 1
ATOM 722 N N . GLY A 1 97 ? -7.363 -25.016 -11.625 1 98.56 97 GLY A N 1
ATOM 723 C CA . GLY A 1 97 ? -7.957 -23.953 -12.422 1 98.56 97 GLY A CA 1
ATOM 724 C C . GLY A 1 97 ? -8.195 -22.688 -11.625 1 98.56 97 GLY A C 1
ATOM 725 O O . GLY A 1 97 ? -8.969 -21.812 -12.047 1 98.56 97 GLY A O 1
ATOM 726 N N . LYS A 1 98 ? -7.652 -22.609 -10.383 1 98.88 98 LYS A N 1
ATOM 727 C CA . LYS A 1 98 ? -7.734 -21.406 -9.57 1 98.88 98 LYS A CA 1
ATOM 728 C C . LYS A 1 98 ? -6.742 -20.344 -10.047 1 98.88 98 LYS A C 1
ATOM 730 O O . LYS A 1 98 ? -5.789 -20.672 -10.758 1 98.88 98 LYS A O 1
ATOM 735 N N . VAL A 1 99 ? -6.992 -19.078 -9.703 1 98.94 99 VAL A N 1
ATOM 736 C CA . VAL A 1 99 ? -6.102 -18 -10.094 1 98.94 99 VAL A CA 1
ATOM 737 C C . VAL A 1 99 ? -4.762 -18.141 -9.383 1 98.94 99 VAL A C 1
ATOM 739 O O . VAL A 1 99 ? -4.719 -18.359 -8.164 1 98.94 99 VAL A O 1
ATOM 742 N N . VAL A 1 100 ? -3.713 -18.094 -10.086 1 98.94 100 VAL A N 1
ATOM 743 C CA . VAL A 1 100 ? -2.35 -17.969 -9.586 1 98.94 100 VAL A CA 1
ATOM 744 C C . VAL A 1 100 ? -1.726 -16.672 -10.094 1 98.94 100 VAL A C 1
ATOM 746 O O . VAL A 1 100 ? -1.658 -16.453 -11.305 1 98.94 100 VAL A O 1
ATOM 749 N N . ALA A 1 101 ? -1.278 -15.836 -9.188 1 99 101 ALA A N 1
ATOM 750 C CA . ALA A 1 101 ? -0.886 -14.484 -9.578 1 99 101 ALA A CA 1
ATOM 751 C C . ALA A 1 101 ? 0.433 -14.086 -8.922 1 99 101 ALA A C 1
ATOM 753 O O . ALA A 1 101 ? 0.736 -14.516 -7.809 1 99 101 ALA A O 1
ATOM 754 N N . ALA A 1 102 ? 1.247 -13.336 -9.594 1 99 102 ALA A N 1
ATOM 755 C CA . ALA A 1 102 ? 2.527 -12.844 -9.094 1 99 102 ALA A CA 1
ATOM 756 C C . ALA A 1 102 ? 2.873 -11.492 -9.719 1 99 102 ALA A C 1
ATOM 758 O O . ALA A 1 102 ? 2.562 -11.242 -10.891 1 99 102 ALA A O 1
ATOM 759 N N . ILE A 1 103 ? 3.541 -10.648 -9.023 1 99 103 ILE A N 1
ATOM 760 C CA . ILE A 1 103 ? 3.865 -9.305 -9.5 1 99 103 ILE A CA 1
ATOM 761 C C . ILE A 1 103 ? 5.336 -9 -9.219 1 99 103 ILE A C 1
ATOM 763 O O . ILE A 1 103 ? 5.902 -9.492 -8.242 1 99 103 ILE A O 1
ATOM 767 N N . CYS A 1 104 ? 5.969 -8.07 -10.109 1 98.88 104 CYS A N 1
ATOM 768 C CA . CYS A 1 104 ? 7.328 -7.578 -9.914 1 98.88 104 CYS A CA 1
ATOM 769 C C . CYS A 1 104 ? 8.344 -8.703 -10.047 1 98.88 104 CYS A C 1
ATOM 771 O O . CYS A 1 104 ? 8.422 -9.352 -11.094 1 98.88 104 CYS A O 1
ATOM 773 N N . ALA A 1 105 ? 9.102 -9.047 -9.055 1 98.94 105 ALA A N 1
ATOM 774 C CA . ALA A 1 105 ? 10.117 -10.094 -9.117 1 98.94 105 ALA A CA 1
ATOM 775 C C . ALA A 1 105 ? 9.539 -11.445 -8.719 1 98.94 105 ALA A C 1
ATOM 777 O O . ALA A 1 105 ? 10.164 -12.484 -8.938 1 98.94 105 ALA A O 1
ATOM 778 N N . ALA A 1 106 ? 8.32 -11.516 -8.281 1 98.94 106 ALA A N 1
ATOM 779 C CA . ALA A 1 106 ? 7.719 -12.727 -7.727 1 98.94 106 ALA A CA 1
ATOM 780 C C . ALA A 1 106 ? 7.555 -13.797 -8.805 1 98.94 106 ALA A C 1
ATOM 782 O O . ALA A 1 106 ? 7.547 -14.992 -8.5 1 98.94 106 ALA A O 1
ATOM 783 N N . PRO A 1 107 ? 7.41 -13.461 -10.109 1 98.94 107 PRO A N 1
ATOM 784 C CA . PRO A 1 107 ? 7.336 -14.5 -11.141 1 98.94 107 PRO A CA 1
ATOM 785 C C . PRO A 1 107 ? 8.578 -15.391 -11.172 1 98.94 107 PRO A C 1
ATOM 787 O O . PRO A 1 107 ? 8.555 -16.469 -11.773 1 98.94 107 PRO A O 1
ATOM 790 N N . LEU A 1 108 ? 9.68 -14.977 -10.492 1 98.94 108 LEU A N 1
ATOM 791 C CA . LEU A 1 108 ? 10.805 -15.883 -10.305 1 98.94 108 LEU A CA 1
ATOM 792 C C . LEU A 1 108 ? 10.367 -17.172 -9.625 1 98.94 108 LEU A C 1
ATOM 794 O O . LEU A 1 108 ? 10.914 -18.25 -9.906 1 98.94 108 LEU A O 1
ATOM 798 N N . ALA A 1 109 ? 9.398 -17.078 -8.719 1 98.94 109 ALA A N 1
ATOM 799 C CA . ALA A 1 109 ? 8.859 -18.25 -8.055 1 98.94 109 ALA A CA 1
ATOM 800 C C . ALA A 1 109 ? 8.125 -19.156 -9.047 1 98.94 109 ALA A C 1
ATOM 802 O O . ALA A 1 109 ? 8.156 -20.375 -8.93 1 98.94 109 ALA A O 1
ATOM 803 N N . PHE A 1 110 ? 7.383 -18.516 -10.031 1 98.94 110 PHE A N 1
ATOM 804 C CA . PHE A 1 110 ? 6.746 -19.312 -11.078 1 98.94 110 PHE A CA 1
ATOM 805 C C . PHE A 1 110 ? 7.773 -20.141 -11.836 1 98.94 110 PHE A C 1
ATOM 807 O O . PHE A 1 110 ? 7.566 -21.328 -12.078 1 98.94 110 PHE A O 1
ATOM 814 N N . LYS A 1 111 ? 8.844 -19.484 -12.18 1 98.75 111 LYS A N 1
ATOM 815 C CA . LYS A 1 111 ? 9.914 -20.188 -12.883 1 98.75 111 LYS A CA 1
ATOM 816 C C . LYS A 1 111 ? 10.477 -21.312 -12.031 1 98.75 111 LYS A C 1
ATOM 818 O O . LYS A 1 111 ? 10.609 -22.453 -12.508 1 98.75 111 LYS A O 1
ATOM 823 N N . ALA A 1 112 ? 10.805 -21.062 -10.789 1 98.81 112 ALA A N 1
ATOM 824 C CA . ALA A 1 112 ? 11.445 -22.016 -9.891 1 98.81 112 ALA A CA 1
ATOM 825 C C . ALA A 1 112 ? 10.555 -23.234 -9.672 1 98.81 112 ALA A C 1
ATOM 827 O O . ALA A 1 112 ? 11.062 -24.359 -9.508 1 98.81 112 ALA A O 1
ATOM 828 N N . HIS A 1 113 ? 9.242 -23.031 -9.727 1 98.81 113 HIS A N 1
ATOM 829 C CA . HIS A 1 113 ? 8.328 -24.109 -9.359 1 98.81 113 HIS A CA 1
ATOM 830 C C . HIS A 1 113 ? 7.555 -24.625 -10.57 1 98.81 113 HIS A C 1
ATOM 832 O O . HIS A 1 113 ? 6.586 -25.375 -10.422 1 98.81 113 HIS A O 1
ATOM 838 N N . ASP A 1 114 ? 7.914 -24.188 -11.742 1 98.38 114 ASP A N 1
ATOM 839 C CA . ASP A 1 114 ? 7.363 -24.656 -13.016 1 98.38 114 ASP A CA 1
ATOM 840 C C . ASP A 1 114 ? 5.875 -24.344 -13.117 1 98.38 114 ASP A C 1
ATOM 842 O O . ASP A 1 114 ? 5.062 -25.234 -13.391 1 98.38 114 ASP A O 1
ATOM 846 N N . ILE A 1 115 ? 5.559 -23.141 -12.742 1 98.81 115 ILE A N 1
ATOM 847 C CA . ILE A 1 115 ? 4.203 -22.625 -12.891 1 98.81 115 ILE A CA 1
ATOM 848 C C . ILE A 1 115 ? 4.074 -21.891 -14.227 1 98.81 115 ILE A C 1
ATOM 850 O O . ILE A 1 115 ? 4.996 -21.188 -14.641 1 98.81 115 ILE A O 1
ATOM 854 N N . ALA A 1 116 ? 2.928 -22 -14.914 1 98.25 116 ALA A N 1
ATOM 855 C CA . ALA A 1 116 ? 2.654 -21.344 -16.203 1 98.25 116 ALA A CA 1
ATOM 856 C C . ALA A 1 116 ? 3.639 -21.812 -17.266 1 98.25 116 ALA A C 1
ATOM 858 O O . ALA A 1 116 ? 4.09 -21.016 -18.094 1 98.25 116 ALA A O 1
ATOM 859 N N . SER A 1 117 ? 4.027 -23.031 -17.188 1 95.62 117 SER A N 1
ATOM 860 C CA . SER A 1 117 ? 5.012 -23.594 -18.109 1 95.62 117 SER A CA 1
ATOM 861 C C . SER A 1 117 ? 4.555 -23.453 -19.547 1 95.62 117 SER A C 1
ATOM 863 O O . SER A 1 117 ? 3.439 -23.844 -19.891 1 95.62 117 SER A O 1
ATOM 865 N N . GLY A 1 118 ? 5.441 -22.844 -20.328 1 94.25 118 GLY A N 1
ATOM 866 C CA . GLY A 1 118 ? 5.168 -22.688 -21.75 1 94.25 118 GLY A CA 1
ATOM 867 C C . GLY A 1 118 ? 4.207 -21.547 -22.047 1 94.25 118 GLY A C 1
ATOM 868 O O . GLY A 1 118 ? 3.793 -21.359 -23.188 1 94.25 118 GLY A O 1
ATOM 869 N N . GLY A 1 119 ? 3.768 -20.875 -21.078 1 98.19 119 GLY A N 1
ATOM 870 C CA . GLY A 1 119 ? 2.836 -19.766 -21.234 1 98.19 119 GLY A CA 1
ATOM 871 C C . GLY A 1 119 ? 3.523 -18.422 -21.359 1 98.19 119 GLY A C 1
ATOM 872 O O . GLY A 1 119 ? 4.715 -18.359 -21.656 1 98.19 119 GLY A O 1
ATOM 873 N N . SER A 1 120 ? 2.783 -17.312 -21.188 1 98.88 120 SER A N 1
ATOM 874 C CA . SER A 1 120 ? 3.311 -15.961 -21.25 1 98.88 120 SER A CA 1
ATOM 875 C C . SER A 1 120 ? 3.15 -15.25 -19.906 1 98.88 120 SER A C 1
ATOM 877 O O . SER A 1 120 ? 2.154 -15.445 -19.203 1 98.88 120 SER A O 1
ATOM 879 N N . ILE A 1 121 ? 4.156 -14.508 -19.562 1 98.88 121 ILE A N 1
ATOM 880 C CA . ILE A 1 121 ? 4.145 -13.805 -18.281 1 98.88 121 ILE A CA 1
ATOM 881 C C . ILE A 1 121 ? 4.828 -12.445 -18.438 1 98.88 121 ILE A C 1
ATOM 883 O O . ILE A 1 121 ? 5.445 -12.164 -19.469 1 98.88 121 ILE A O 1
ATOM 887 N N . THR A 1 122 ? 4.664 -11.547 -17.547 1 98.94 122 THR A N 1
ATOM 888 C CA . THR A 1 122 ? 5.438 -10.32 -17.375 1 98.94 122 THR A CA 1
ATOM 889 C C . THR A 1 122 ? 6.008 -10.227 -15.969 1 98.94 122 THR A C 1
ATOM 891 O O . THR A 1 122 ? 5.793 -11.125 -15.141 1 98.94 122 THR A O 1
ATOM 894 N N . SER A 1 123 ? 6.836 -9.359 -15.656 1 98.94 123 SER A N 1
ATOM 895 C CA . SER A 1 123 ? 7.523 -9.156 -14.391 1 98.94 123 SER A CA 1
ATOM 896 C C . SER A 1 123 ? 8.172 -7.777 -14.328 1 98.94 123 SER A C 1
ATOM 898 O O . SER A 1 123 ? 8.055 -6.984 -15.266 1 98.94 123 SER A O 1
ATOM 900 N N . TYR A 1 124 ? 8.711 -7.504 -13.211 1 98.94 124 TYR A N 1
ATOM 901 C CA . TYR A 1 124 ? 9.617 -6.367 -13.188 1 98.94 124 TYR A CA 1
ATOM 902 C C . TYR A 1 124 ? 10.766 -6.559 -14.172 1 98.94 124 TYR A C 1
ATOM 904 O O . TYR A 1 124 ? 11.281 -7.668 -14.328 1 98.94 124 TYR A O 1
ATOM 912 N N . PRO A 1 125 ? 11.25 -5.488 -14.797 1 98.75 125 PRO A N 1
ATOM 913 C CA . PRO A 1 125 ? 12.219 -5.613 -15.891 1 98.75 125 PRO A CA 1
ATOM 914 C C . PRO A 1 125 ? 13.523 -6.277 -15.453 1 98.75 125 PRO A C 1
ATOM 916 O O . PRO A 1 125 ? 14.148 -7 -16.234 1 98.75 125 PRO A O 1
ATOM 919 N N . SER A 1 126 ? 13.945 -6.098 -14.266 1 98.56 126 SER A N 1
ATOM 920 C CA . SER A 1 126 ? 15.273 -6.523 -13.828 1 98.56 126 SER A CA 1
ATOM 921 C C . SER A 1 126 ? 15.375 -8.039 -13.773 1 98.56 126 SER A C 1
ATOM 923 O O . SER A 1 126 ? 16.469 -8.594 -13.703 1 98.56 126 SER A O 1
ATOM 925 N N . VAL A 1 127 ? 14.211 -8.742 -13.758 1 98.69 127 VAL A N 1
ATOM 926 C CA . VAL A 1 127 ? 14.312 -10.195 -13.641 1 98.69 127 VAL A CA 1
ATOM 927 C C . VAL A 1 127 ? 13.898 -10.852 -14.953 1 98.69 127 VAL A C 1
ATOM 929 O O . VAL A 1 127 ? 13.812 -12.078 -15.039 1 98.69 127 VAL A O 1
ATOM 932 N N . LYS A 1 128 ? 13.656 -10.086 -15.969 1 98.69 128 LYS A N 1
ATOM 933 C CA . LYS A 1 128 ? 13.219 -10.57 -17.266 1 98.69 128 LYS A CA 1
ATOM 934 C C . LYS A 1 128 ? 14.133 -11.688 -17.781 1 98.69 128 LYS A C 1
ATOM 936 O O . LYS A 1 128 ? 13.648 -12.742 -18.203 1 98.69 128 LYS A O 1
ATOM 941 N N . GLU A 1 129 ? 15.422 -11.516 -17.656 1 98.5 129 GLU A N 1
ATOM 942 C CA . GLU A 1 129 ? 16.391 -12.43 -18.25 1 98.5 129 GLU A CA 1
ATOM 943 C C . GLU A 1 129 ? 16.375 -13.773 -17.531 1 98.5 129 GLU A C 1
ATOM 945 O O . GLU A 1 129 ? 16.828 -14.781 -18.094 1 98.5 129 GLU A O 1
ATOM 950 N N . LYS A 1 130 ? 15.891 -13.797 -16.344 1 98.56 130 LYS A N 1
ATOM 951 C CA . LYS A 1 130 ? 15.859 -15.031 -15.555 1 98.56 130 LYS A CA 1
ATOM 952 C C . LYS A 1 130 ? 14.602 -15.836 -15.852 1 98.56 130 LYS A C 1
ATOM 954 O O . LYS A 1 130 ? 14.477 -16.984 -15.422 1 98.56 130 LYS A O 1
ATOM 959 N N . LEU A 1 131 ? 13.727 -15.258 -16.562 1 98.5 131 LEU A N 1
ATOM 960 C CA . LEU A 1 131 ? 12.445 -15.891 -16.828 1 98.5 131 LEU A CA 1
ATOM 961 C C . LEU A 1 131 ? 12.438 -16.531 -18.219 1 98.5 131 LEU A C 1
ATOM 963 O O . LEU A 1 131 ? 11.523 -16.312 -19 1 98.5 131 LEU A O 1
ATOM 967 N N . THR A 1 132 ? 13.414 -17.328 -18.438 1 97.31 132 THR A N 1
ATOM 968 C CA . THR A 1 132 ? 13.523 -18.109 -19.672 1 97.31 132 THR A CA 1
ATOM 969 C C . THR A 1 132 ? 12.461 -19.203 -19.719 1 97.31 132 THR A C 1
ATOM 971 O O . THR A 1 132 ? 12.086 -19.75 -18.672 1 97.31 132 THR A O 1
ATOM 974 N N . GLY A 1 133 ? 12.016 -19.531 -20.875 1 96.88 133 GLY A N 1
ATOM 975 C CA . GLY A 1 133 ? 11.039 -20.609 -21.016 1 96.88 133 GLY A CA 1
ATOM 976 C C . GLY A 1 133 ? 9.609 -20.109 -21.125 1 96.88 133 GLY A C 1
ATOM 977 O O . GLY A 1 133 ? 8.703 -20.875 -21.453 1 96.88 133 GLY A O 1
ATOM 978 N N . TYR A 1 134 ? 9.398 -18.875 -20.797 1 98.56 134 TYR A N 1
ATOM 979 C CA . TYR A 1 134 ? 8.102 -18.234 -20.953 1 98.56 134 TYR A CA 1
ATOM 980 C C . TYR A 1 134 ? 8.086 -17.344 -22.188 1 98.56 134 TYR A C 1
ATOM 982 O O . TYR A 1 134 ? 9.141 -16.875 -22.641 1 98.56 134 TYR A O 1
ATOM 990 N N . ASP A 1 135 ? 6.957 -17.141 -22.844 1 98.69 135 ASP A N 1
ATOM 991 C CA . ASP A 1 135 ? 6.754 -15.992 -23.719 1 98.69 135 ASP A CA 1
ATOM 992 C C . ASP A 1 135 ? 6.602 -14.703 -22.906 1 98.69 135 ASP A C 1
ATOM 994 O O . ASP A 1 135 ? 5.543 -14.445 -22.328 1 98.69 135 ASP A O 1
ATOM 998 N N . TYR A 1 136 ? 7.668 -13.969 -22.859 1 98.75 136 TYR A N 1
ATOM 999 C CA . TYR A 1 136 ? 7.703 -12.773 -22.031 1 98.75 136 TYR A CA 1
ATOM 1000 C C . TYR A 1 136 ? 7.062 -11.586 -22.734 1 98.7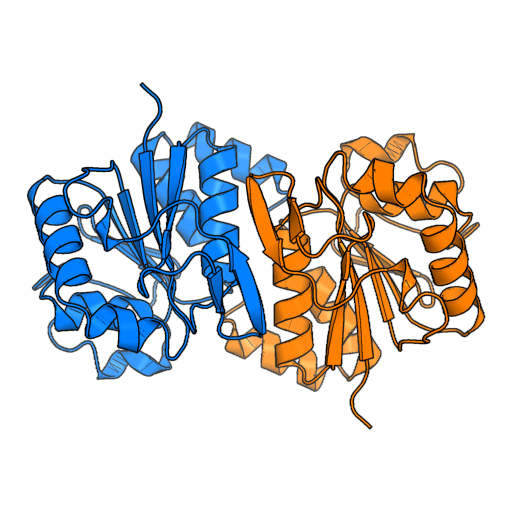5 136 TYR A C 1
ATOM 1002 O O . TYR A 1 136 ? 7.328 -11.344 -23.922 1 98.75 136 TYR A O 1
ATOM 1010 N N . VAL A 1 137 ? 6.223 -10.891 -22.062 1 98.81 137 VAL A N 1
ATOM 1011 C CA . VAL A 1 137 ? 5.586 -9.695 -22.594 1 98.81 137 VAL A CA 1
ATOM 1012 C C . VAL A 1 137 ? 5.77 -8.531 -21.625 1 98.81 137 VAL A C 1
ATOM 1014 O O . VAL A 1 137 ? 6.199 -8.727 -20.484 1 98.81 137 VAL A O 1
ATOM 1017 N N . GLU A 1 138 ? 5.473 -7.297 -22.016 1 98.31 138 GLU A N 1
ATOM 1018 C CA . GLU A 1 138 ? 5.711 -6.133 -21.156 1 98.31 138 GLU A CA 1
ATOM 1019 C C . GLU A 1 138 ? 4.41 -5.391 -20.859 1 98.31 138 GLU A C 1
ATOM 1021 O O . GLU A 1 138 ? 4.418 -4.176 -20.656 1 98.31 138 GLU A O 1
ATOM 1026 N N . ASP A 1 139 ? 3.299 -6.117 -20.938 1 98.56 139 ASP A N 1
ATOM 1027 C CA . ASP A 1 139 ? 2.02 -5.562 -20.5 1 98.56 139 ASP A CA 1
ATOM 1028 C C . ASP A 1 139 ? 2.078 -5.125 -19.031 1 98.56 139 ASP A C 1
ATOM 1030 O O . ASP A 1 139 ? 2.768 -5.746 -18.234 1 98.56 139 ASP A O 1
ATOM 1034 N N . ARG A 1 140 ? 1.355 -4.078 -18.734 1 98.56 140 ARG A N 1
ATOM 1035 C CA . ARG A 1 140 ? 1.257 -3.674 -17.328 1 98.56 140 ARG A CA 1
ATOM 1036 C C . ARG A 1 140 ? 0.706 -4.809 -16.469 1 98.56 140 ARG A C 1
ATOM 1038 O O . ARG A 1 140 ? 1.175 -5.031 -15.359 1 98.56 140 ARG A O 1
ATOM 1045 N N . VAL A 1 141 ? -0.364 -5.41 -16.922 1 98.94 141 VAL A N 1
ATOM 1046 C CA . VAL A 1 141 ? -0.926 -6.645 -16.375 1 98.94 141 VAL A CA 1
ATOM 1047 C C . VAL A 1 141 ? -1.128 -7.656 -17.5 1 98.94 141 VAL A C 1
ATOM 1049 O O . VAL A 1 141 ? -1.644 -7.312 -18.562 1 98.94 141 VAL A O 1
ATOM 1052 N N . HIS A 1 142 ? -0.703 -8.875 -17.281 1 98.94 142 HIS A N 1
ATOM 1053 C CA . HIS A 1 142 ? -0.811 -9.906 -18.312 1 98.94 142 HIS A CA 1
ATOM 1054 C C . HIS A 1 142 ? -1.535 -11.141 -17.766 1 98.94 142 HIS A C 1
ATOM 1056 O O . HIS A 1 142 ? -1.264 -11.586 -16.656 1 98.94 142 HIS A O 1
ATOM 1062 N N . VAL A 1 143 ? -2.494 -11.625 -18.594 1 98.94 143 VAL A N 1
ATOM 1063 C CA . VAL A 1 143 ? -3.248 -12.82 -18.234 1 98.94 143 VAL A CA 1
ATOM 1064 C C . VAL A 1 143 ? -2.959 -13.938 -19.234 1 98.94 143 VAL A C 1
ATOM 1066 O O . VAL A 1 143 ? -3.109 -13.742 -20.453 1 98.94 143 VAL A O 1
ATOM 1069 N N . TRP A 1 144 ? -2.508 -15.062 -18.781 1 98.88 144 TRP A N 1
ATOM 1070 C CA . TRP A 1 144 ? -2.387 -16.312 -19.531 1 98.88 144 TRP A CA 1
ATOM 1071 C C . TRP A 1 144 ? -3.15 -17.438 -18.844 1 98.88 144 TRP A C 1
ATOM 1073 O O . TRP A 1 144 ? -2.689 -17.984 -17.828 1 98.88 144 TRP A O 1
ATOM 1083 N N . LYS A 1 145 ? -4.328 -17.812 -19.375 1 98.38 145 LYS A N 1
ATOM 1084 C CA . LYS A 1 145 ? -5.219 -18.75 -18.719 1 98.38 145 LYS A CA 1
ATOM 1085 C C . LYS A 1 145 ? -5.602 -18.266 -17.328 1 98.38 145 LYS A C 1
ATOM 1087 O O . LYS A 1 145 ? -6.109 -17.156 -17.172 1 98.38 145 LYS A O 1
ATOM 1092 N N . ASN A 1 146 ? -5.332 -19.031 -16.297 1 98.62 146 ASN A N 1
ATOM 1093 C CA . ASN A 1 146 ? -5.672 -18.609 -14.945 1 98.62 146 ASN A CA 1
ATOM 1094 C C . ASN A 1 146 ? -4.477 -17.984 -14.234 1 98.62 146 ASN A C 1
ATOM 1096 O O . ASN A 1 146 ? -4.48 -17.859 -13.008 1 98.62 146 ASN A O 1
ATOM 1100 N N . VAL A 1 147 ? -3.459 -17.578 -14.953 1 98.94 147 VAL A N 1
ATOM 1101 C CA . VAL A 1 147 ? -2.248 -16.969 -14.414 1 98.94 147 VAL A CA 1
ATOM 1102 C C . VAL A 1 147 ? -2.262 -15.461 -14.672 1 98.94 147 VAL A C 1
ATOM 1104 O O . VAL A 1 147 ? -2.432 -15.023 -15.812 1 98.94 147 VAL A O 1
ATOM 1107 N N . ILE A 1 148 ? -2.111 -14.656 -13.633 1 99 148 ILE A N 1
ATOM 1108 C CA . ILE A 1 148 ? -2.09 -13.203 -13.742 1 99 148 ILE A CA 1
ATOM 1109 C C . ILE A 1 148 ? -0.757 -12.664 -13.234 1 99 148 ILE A C 1
ATOM 1111 O O . ILE A 1 148 ? -0.357 -12.961 -12.102 1 99 148 ILE A O 1
ATOM 1115 N N . THR A 1 149 ? 0.013 -11.953 -14.047 1 99 149 THR A N 1
ATOM 1116 C CA . THR A 1 149 ? 1.276 -11.352 -13.625 1 99 149 THR A CA 1
ATOM 1117 C C . THR A 1 149 ? 1.288 -9.859 -13.914 1 99 149 THR A C 1
ATOM 1119 O O . THR A 1 149 ? 0.525 -9.375 -14.758 1 99 149 THR A O 1
ATOM 1122 N N . SER A 1 150 ? 2.049 -9.133 -13.258 1 98.94 150 SER A N 1
ATOM 1123 C CA . SER A 1 150 ? 2.203 -7.688 -13.422 1 98.94 150 SER A CA 1
ATOM 1124 C C . SER A 1 150 ? 3.643 -7.254 -13.18 1 98.94 150 SER A C 1
ATOM 1126 O O . SER A 1 150 ? 4.504 -8.086 -12.867 1 98.94 150 SER A O 1
ATOM 1128 N N . ARG A 1 151 ? 3.965 -6.004 -13.281 1 98.88 151 ARG A N 1
ATOM 1129 C CA . ARG A 1 151 ? 5.344 -5.578 -13.508 1 98.88 151 ARG A CA 1
ATOM 1130 C C . ARG A 1 151 ? 5.977 -5.059 -12.219 1 98.88 151 ARG A C 1
ATOM 1132 O O . ARG A 1 151 ? 7.172 -5.258 -11.984 1 98.88 151 ARG A O 1
ATOM 1139 N N . GLY A 1 152 ? 5.191 -4.27 -11.398 1 98.81 152 GLY A N 1
ATOM 1140 C CA . GLY A 1 152 ? 5.805 -3.684 -10.219 1 98.81 152 GLY A CA 1
ATOM 1141 C C . GLY A 1 152 ? 4.848 -2.824 -9.414 1 98.81 152 GLY A C 1
ATOM 1142 O O . GLY A 1 152 ? 3.629 -2.896 -9.602 1 98.81 152 GLY A O 1
ATOM 1143 N N . PRO A 1 153 ? 5.422 -2.012 -8.414 1 98.88 153 PRO A N 1
ATOM 1144 C CA . PRO A 1 153 ? 4.578 -1.192 -7.543 1 98.88 153 PRO A CA 1
ATOM 1145 C C . PRO A 1 153 ? 3.609 -0.305 -8.32 1 98.88 153 PRO A C 1
ATOM 1147 O O . PRO A 1 153 ? 2.441 -0.175 -7.941 1 98.88 153 PRO A O 1
ATOM 1150 N N . GLY A 1 154 ? 4.07 0.258 -9.398 1 98.69 154 GLY A N 1
ATOM 1151 C CA . GLY A 1 154 ? 3.266 1.191 -10.172 1 98.69 154 GLY A CA 1
ATOM 1152 C C . GLY A 1 154 ? 2.121 0.525 -10.914 1 98.69 154 GLY A C 1
ATOM 1153 O O . GLY A 1 154 ? 1.239 1.203 -11.445 1 98.69 154 GLY A O 1
ATOM 1154 N N . THR A 1 155 ? 2.061 -0.761 -10.961 1 98.88 155 THR A N 1
ATOM 1155 C CA . THR A 1 155 ? 1.005 -1.495 -11.648 1 98.88 155 THR A CA 1
ATOM 1156 C C . THR A 1 155 ? 0.187 -2.322 -10.664 1 98.88 155 THR A C 1
ATOM 1158 O O . THR A 1 155 ? -0.641 -3.141 -11.07 1 98.88 155 THR A O 1
ATOM 1161 N N . ALA A 1 156 ? 0.421 -2.115 -9.367 1 98.94 156 ALA A N 1
ATOM 1162 C CA . ALA A 1 156 ? -0.183 -2.949 -8.336 1 98.94 156 ALA A CA 1
ATOM 1163 C C . ALA A 1 156 ? -1.7 -2.785 -8.312 1 98.94 156 ALA A C 1
ATOM 1165 O O . ALA A 1 156 ? -2.434 -3.748 -8.078 1 98.94 156 ALA A O 1
ATOM 1166 N N . PHE A 1 157 ? -2.211 -1.542 -8.539 1 98.94 157 PHE A N 1
ATOM 1167 C CA . PHE A 1 157 ? -3.654 -1.337 -8.586 1 98.94 157 PHE A CA 1
ATOM 1168 C C . PHE A 1 157 ? -4.273 -2.098 -9.75 1 98.94 157 PHE A C 1
ATOM 1170 O O . PHE A 1 157 ? -5.293 -2.77 -9.594 1 98.94 157 PHE A O 1
ATOM 1177 N N . ASP A 1 158 ? -3.67 -1.994 -10.922 1 98.88 158 ASP A N 1
ATOM 1178 C CA . ASP A 1 158 ? -4.164 -2.703 -12.094 1 98.88 158 ASP A CA 1
ATOM 1179 C C . ASP A 1 158 ? -4.156 -4.215 -11.875 1 98.88 158 ASP A C 1
ATOM 1181 O O . ASP A 1 158 ? -5.105 -4.906 -12.25 1 98.88 158 ASP A O 1
ATOM 1185 N N . PHE A 1 159 ? -3.1 -4.684 -11.305 1 98.94 159 PHE A N 1
ATOM 1186 C CA . PHE A 1 159 ? -2.924 -6.094 -10.969 1 98.94 159 PHE A CA 1
ATOM 1187 C C . PHE A 1 159 ? -4.055 -6.582 -10.07 1 98.94 159 PHE A C 1
ATOM 1189 O O . PHE A 1 159 ? -4.719 -7.57 -10.391 1 98.94 159 PHE A O 1
ATOM 1196 N N . ALA A 1 160 ? -4.289 -5.867 -8.977 1 99 160 ALA A N 1
ATOM 1197 C CA . ALA A 1 160 ? -5.309 -6.234 -7.996 1 99 160 ALA A CA 1
ATOM 1198 C C . ALA A 1 160 ? -6.703 -6.184 -8.617 1 99 160 ALA A C 1
ATOM 1200 O O . ALA A 1 160 ? -7.52 -7.082 -8.398 1 99 160 ALA A O 1
ATOM 1201 N N . LEU A 1 161 ? -6.969 -5.137 -9.406 1 98.94 161 LEU A N 1
ATOM 1202 C CA . LEU A 1 161 ? -8.281 -4.969 -10.008 1 98.94 161 LEU A CA 1
ATOM 1203 C C . LEU A 1 161 ? -8.547 -6.043 -11.062 1 98.94 161 LEU A C 1
ATOM 1205 O O . LEU A 1 161 ? -9.68 -6.484 -11.234 1 98.94 161 LEU A O 1
ATOM 1209 N N . LYS A 1 162 ? -7.484 -6.477 -11.758 1 99 162 LYS A N 1
ATOM 1210 C CA . LYS A 1 162 ? -7.645 -7.586 -12.695 1 99 162 LYS A CA 1
ATOM 1211 C C . LYS A 1 162 ? -8.023 -8.875 -11.969 1 99 162 LYS A C 1
ATOM 1213 O O . LYS A 1 162 ? -8.836 -9.656 -12.469 1 99 162 LYS A O 1
ATOM 1218 N N . ILE A 1 163 ? -7.414 -9.086 -10.781 1 99 163 ILE A N 1
ATOM 1219 C CA . ILE A 1 163 ? -7.773 -10.25 -9.977 1 99 163 ILE A CA 1
ATOM 1220 C C . ILE A 1 163 ? -9.234 -10.156 -9.547 1 99 163 ILE A C 1
ATOM 1222 O O . ILE A 1 163 ? -9.977 -11.141 -9.617 1 99 163 ILE A O 1
ATOM 1226 N N . VAL A 1 164 ? -9.734 -8.961 -9.141 1 98.94 164 VAL A N 1
ATOM 1227 C CA . VAL A 1 164 ? -11.133 -8.75 -8.781 1 98.94 164 VAL A CA 1
ATOM 1228 C C . VAL A 1 164 ? -12.031 -9.062 -9.969 1 98.94 164 VAL A C 1
ATOM 1230 O O . VAL A 1 164 ? -13.039 -9.766 -9.836 1 98.94 164 VAL A O 1
ATOM 1233 N N . GLU A 1 165 ? -11.641 -8.477 -11.133 1 98.94 165 GLU A N 1
ATOM 1234 C CA . GLU A 1 165 ? -12.422 -8.719 -12.344 1 98.94 165 GLU A CA 1
ATOM 1235 C C . GLU A 1 165 ? -12.547 -10.211 -12.633 1 98.94 165 GLU A C 1
ATOM 1237 O O . GLU A 1 165 ? -13.609 -10.68 -13.031 1 98.94 165 GLU A O 1
ATOM 1242 N N . THR A 1 166 ? -11.477 -10.953 -12.406 1 98.94 166 THR A N 1
ATOM 1243 C CA . THR A 1 166 ? -11.414 -12.375 -12.719 1 98.94 166 THR A CA 1
ATOM 1244 C C . THR A 1 166 ? -12.242 -13.18 -11.711 1 98.94 166 THR A C 1
ATOM 1246 O O . THR A 1 166 ? -12.961 -14.102 -12.094 1 98.94 166 THR A O 1
ATOM 1249 N N . LEU A 1 167 ? -12.18 -12.852 -10.414 1 98.88 167 LEU A N 1
ATOM 1250 C CA . LEU A 1 167 ? -12.797 -13.648 -9.359 1 98.88 167 LEU A CA 1
ATOM 1251 C C . LEU A 1 167 ? -14.266 -13.281 -9.188 1 98.88 167 LEU A C 1
ATOM 1253 O O . LEU A 1 167 ? -15.078 -14.117 -8.797 1 98.88 167 LEU A O 1
ATOM 1257 N N . VAL A 1 168 ? -14.57 -11.984 -9.422 1 98.69 168 VAL A N 1
ATOM 1258 C CA . VAL A 1 168 ? -15.922 -11.5 -9.18 1 98.69 168 VAL A CA 1
ATOM 1259 C C . VAL A 1 168 ? -16.547 -11.047 -10.492 1 98.69 168 VAL A C 1
ATOM 1261 O O . VAL A 1 168 ? -17.312 -11.797 -11.109 1 98.69 168 VAL A O 1
ATOM 1264 N N . ASP A 1 169 ? -16.234 -9.875 -11.008 1 98.75 169 ASP A N 1
ATOM 1265 C CA . ASP A 1 169 ? -16.688 -9.406 -12.32 1 98.75 169 ASP A CA 1
ATOM 1266 C C . ASP A 1 169 ? -16.172 -7.992 -12.602 1 98.75 169 ASP A C 1
ATOM 1268 O O . ASP A 1 169 ? -15.594 -7.348 -11.727 1 98.75 169 ASP A O 1
ATOM 1272 N N . ALA A 1 170 ? -16.344 -7.543 -13.812 1 98.75 170 ALA A N 1
ATOM 1273 C CA . ALA A 1 170 ? -15.852 -6.246 -14.273 1 98.75 170 ALA A CA 1
ATOM 1274 C C . ALA A 1 170 ? -16.578 -5.102 -13.57 1 98.75 170 ALA A C 1
ATOM 1276 O O . ALA A 1 170 ? -15.977 -4.066 -13.281 1 98.75 170 ALA A O 1
ATOM 1277 N N . LYS A 1 171 ? -17.828 -5.238 -13.367 1 98.81 171 LYS A N 1
ATOM 1278 C CA . LYS A 1 171 ? -18.609 -4.199 -12.711 1 98.81 171 LYS A CA 1
ATOM 1279 C C . LYS A 1 171 ? -18.062 -3.9 -11.312 1 98.81 171 LYS A C 1
ATOM 1281 O O . LYS A 1 171 ? -17.859 -2.736 -10.953 1 98.81 171 LYS A O 1
ATOM 1286 N N . THR A 1 172 ? -17.844 -4.969 -10.508 1 98.81 172 THR A N 1
ATOM 1287 C CA . THR A 1 172 ? -17.297 -4.805 -9.156 1 98.81 172 THR A CA 1
ATOM 1288 C C . THR A 1 172 ? -15.922 -4.152 -9.211 1 98.81 172 THR A C 1
ATOM 1290 O O . THR A 1 172 ? -15.633 -3.24 -8.43 1 98.81 172 THR A O 1
ATOM 1293 N N . ALA A 1 173 ? -15.062 -4.586 -10.102 1 98.94 173 ALA A N 1
ATOM 1294 C CA . ALA A 1 173 ? -13.734 -3.998 -10.25 1 98.94 173 ALA A CA 1
ATOM 1295 C C . ALA A 1 173 ? -13.828 -2.504 -10.547 1 98.94 173 ALA A C 1
ATOM 1297 O O . ALA A 1 173 ? -13.07 -1.708 -9.984 1 98.94 173 ALA A O 1
ATOM 1298 N N . ASN A 1 174 ? -14.734 -2.119 -11.414 1 98.81 174 ASN A N 1
ATOM 1299 C CA . ASN A 1 174 ? -14.906 -0.716 -11.773 1 98.81 174 ASN A CA 1
ATOM 1300 C C . ASN A 1 174 ? -15.438 0.106 -10.609 1 98.81 174 ASN A C 1
ATOM 1302 O O . ASN A 1 174 ? -15.055 1.268 -10.438 1 98.81 174 ASN A O 1
ATOM 1306 N N . GLU A 1 175 ? -16.297 -0.451 -9.852 1 98.81 175 GLU A N 1
ATOM 1307 C CA . GLU A 1 175 ? -16.828 0.233 -8.672 1 98.81 175 GLU A CA 1
ATOM 1308 C C . GLU A 1 175 ? -15.727 0.474 -7.641 1 98.81 175 GLU A C 1
ATOM 1310 O O . GLU A 1 175 ? -15.648 1.554 -7.051 1 98.81 175 GLU A O 1
ATOM 1315 N N . VAL A 1 176 ? -14.922 -0.574 -7.434 1 98.94 176 VAL A N 1
ATOM 1316 C CA . VAL A 1 176 ? -13.805 -0.44 -6.504 1 98.94 176 VAL A CA 1
ATOM 1317 C C . VAL A 1 176 ? -12.828 0.615 -7.016 1 98.94 176 VAL A C 1
ATOM 1319 O O . VAL A 1 176 ? -12.359 1.462 -6.25 1 98.94 176 VAL A O 1
ATOM 1322 N N . ARG A 1 177 ? -12.531 0.566 -8.32 1 98.88 177 ARG A N 1
ATOM 1323 C CA . ARG A 1 177 ? -11.656 1.542 -8.961 1 98.88 177 ARG A CA 1
ATOM 1324 C C . ARG A 1 177 ? -12.164 2.963 -8.734 1 98.88 177 ARG A C 1
ATOM 1326 O O . ARG A 1 177 ? -11.398 3.84 -8.32 1 98.88 177 ARG A O 1
ATOM 1333 N N . ALA A 1 178 ? -13.391 3.199 -8.977 1 98.75 178 ALA A N 1
ATOM 1334 C CA . ALA A 1 178 ? -14 4.516 -8.852 1 98.75 178 ALA A CA 1
ATOM 1335 C C . ALA A 1 178 ? -13.977 5 -7.402 1 98.75 178 ALA A C 1
ATOM 1337 O O . ALA A 1 178 ? -13.695 6.172 -7.137 1 98.75 178 ALA A O 1
ATOM 1338 N N . ALA A 1 179 ? -14.227 4.09 -6.484 1 98.75 179 ALA A N 1
ATOM 1339 C CA . ALA A 1 179 ? -14.281 4.438 -5.066 1 98.75 179 ALA A CA 1
ATOM 1340 C C . ALA A 1 179 ? -12.906 4.848 -4.551 1 98.75 179 ALA A C 1
ATOM 1342 O O . ALA A 1 179 ? -12.797 5.637 -3.609 1 98.75 179 ALA A O 1
ATOM 1343 N N . MET A 1 180 ? -11.828 4.391 -5.227 1 98.81 180 MET A N 1
ATOM 1344 C CA . MET A 1 180 ? -10.469 4.715 -4.816 1 98.81 180 MET A CA 1
ATOM 1345 C C . MET A 1 180 ? -9.953 5.945 -5.551 1 98.81 180 MET A C 1
ATOM 1347 O O . MET A 1 180 ? -8.82 6.383 -5.332 1 98.81 180 MET A O 1
ATOM 1351 N N . LEU A 1 181 ? -10.766 6.449 -6.484 1 98.62 181 LEU A N 1
ATOM 1352 C CA . LEU A 1 181 ? -10.445 7.625 -7.285 1 98.62 181 LEU A CA 1
ATOM 1353 C C . LEU A 1 181 ? -9.258 7.352 -8.203 1 98.62 181 LEU A C 1
ATOM 1355 O O . LEU A 1 181 ? -8.398 8.211 -8.391 1 98.62 181 LEU A O 1
ATOM 1359 N N . LEU A 1 182 ? -9.18 6.062 -8.625 1 98.12 182 LEU A N 1
ATOM 1360 C CA . LEU A 1 182 ? -8.148 5.703 -9.586 1 98.12 182 LEU A CA 1
ATOM 1361 C C . LEU A 1 182 ? -8.5 6.215 -10.977 1 98.12 182 LEU A C 1
ATOM 1363 O O . LEU A 1 182 ? -9.656 6.133 -11.398 1 98.12 182 LEU A O 1
ATOM 1367 N N . GLN A 1 183 ? -7.535 6.836 -11.688 1 88.94 183 GLN A N 1
ATOM 1368 C CA . GLN A 1 183 ? -7.766 7.32 -13.039 1 88.94 183 GLN A CA 1
ATOM 1369 C C . GLN A 1 183 ? -7.43 6.25 -14.07 1 88.94 183 GLN A C 1
ATOM 1371 O O . GLN A 1 183 ? -6.59 5.379 -13.82 1 88.94 183 GLN A O 1
ATOM 1376 N N . MET B 1 1 ? 22.156 15.984 5.949 1 75.25 1 MET B N 1
ATOM 1377 C CA . MET B 1 1 ? 21.5 14.953 6.762 1 75.25 1 MET B CA 1
ATOM 1378 C C . MET B 1 1 ? 20.219 14.469 6.102 1 75.25 1 MET B C 1
ATOM 1380 O O . MET B 1 1 ? 19.578 15.211 5.363 1 75.25 1 MET B O 1
ATOM 1384 N N . SER B 1 2 ? 19.844 13.133 6.211 1 92.5 2 SER B N 1
ATOM 1385 C CA . SER B 1 2 ? 18.641 12.625 5.551 1 92.5 2 SER B CA 1
ATOM 1386 C C . SER B 1 2 ? 17.391 13.258 6.129 1 92.5 2 SER B C 1
ATOM 1388 O O . SER B 1 2 ? 17.328 13.562 7.32 1 92.5 2 SER B O 1
ATOM 1390 N N . LYS B 1 3 ? 16.484 13.68 5.301 1 98.56 3 LYS B N 1
ATOM 1391 C CA . LYS B 1 3 ? 15.203 14.203 5.742 1 98.56 3 LYS B CA 1
ATOM 1392 C C . LYS B 1 3 ? 14.43 13.156 6.551 1 98.56 3 LYS B C 1
ATOM 1394 O O . LYS B 1 3 ? 14.617 11.953 6.355 1 98.56 3 LYS B O 1
ATOM 1399 N N . SER B 1 4 ? 13.672 13.641 7.488 1 98.94 4 SER B N 1
ATOM 1400 C CA . SER B 1 4 ? 12.875 12.758 8.336 1 98.94 4 SER B CA 1
ATOM 1401 C C . SER B 1 4 ? 11.383 13.023 8.164 1 98.94 4 SER B C 1
ATOM 1403 O O . SER B 1 4 ? 10.977 14.156 7.902 1 98.94 4 SER B O 1
ATOM 1405 N N . ALA B 1 5 ? 10.594 11.961 8.297 1 98.94 5 ALA B N 1
ATOM 1406 C CA . ALA B 1 5 ? 9.141 12.078 8.195 1 98.94 5 ALA B CA 1
ATOM 1407 C C . ALA B 1 5 ? 8.445 11.227 9.25 1 98.94 5 ALA B C 1
ATOM 1409 O O . ALA B 1 5 ? 8.875 10.102 9.531 1 98.94 5 ALA B O 1
ATOM 1410 N N . LEU B 1 6 ? 7.426 11.758 9.828 1 99 6 LEU B N 1
ATOM 1411 C CA . LEU B 1 6 ? 6.527 11.047 10.734 1 99 6 LEU B CA 1
ATOM 1412 C C . LEU B 1 6 ? 5.195 10.742 10.047 1 99 6 LEU B C 1
ATOM 1414 O O . LEU B 1 6 ? 4.555 11.641 9.5 1 99 6 LEU B O 1
ATOM 1418 N N . ILE B 1 7 ? 4.844 9.57 10.008 1 99 7 ILE B N 1
ATOM 1419 C CA . ILE B 1 7 ? 3.477 9.18 9.688 1 99 7 ILE B CA 1
ATOM 1420 C C . ILE B 1 7 ? 2.748 8.758 10.961 1 99 7 ILE B C 1
ATOM 1422 O O . ILE B 1 7 ? 3.215 7.875 11.688 1 99 7 ILE B O 1
ATOM 1426 N N . ILE B 1 8 ? 1.649 9.375 11.266 1 99 8 ILE B N 1
ATOM 1427 C CA . ILE B 1 8 ? 0.869 8.984 12.43 1 99 8 ILE B CA 1
ATOM 1428 C C . ILE B 1 8 ? -0.229 8.008 12.016 1 99 8 ILE B C 1
ATOM 1430 O O . ILE B 1 8 ? -1.227 8.406 11.406 1 99 8 ILE B O 1
ATOM 1434 N N . GLY B 1 9 ? -0.032 6.754 12.305 1 98.94 9 GLY B N 1
ATOM 1435 C CA . GLY B 1 9 ? -1.017 5.715 12.047 1 98.94 9 GLY B CA 1
ATOM 1436 C C . GLY B 1 9 ? -1.976 5.5 13.203 1 98.94 9 GLY B C 1
ATOM 1437 O O . GLY B 1 9 ? -1.608 5.688 14.359 1 98.94 9 GLY B O 1
ATOM 1438 N N . SER B 1 10 ? -3.172 5.078 12.883 1 98.94 10 SER B N 1
ATOM 1439 C CA . SER B 1 10 ? -4.246 4.809 13.828 1 98.94 10 SER B CA 1
ATOM 1440 C C . SER B 1 10 ? -4.969 3.51 13.5 1 98.94 10 SER B C 1
ATOM 1442 O O . SER B 1 10 ? -4.934 3.049 12.352 1 98.94 10 SER B O 1
ATOM 1444 N N . ASP B 1 11 ? -5.594 2.891 14.555 1 98.88 11 ASP B N 1
ATOM 1445 C CA . ASP B 1 11 ? -6.648 1.942 14.211 1 98.88 11 ASP B CA 1
ATOM 1446 C C . ASP B 1 11 ? -7.641 2.559 13.227 1 98.88 11 ASP B C 1
ATOM 1448 O O . ASP B 1 11 ? -8.117 3.678 13.438 1 98.88 11 ASP B O 1
ATOM 1452 N N . GLY B 1 12 ? -7.801 1.891 12.125 1 98.94 12 GLY B N 1
ATOM 1453 C CA . GLY B 1 12 ? -8.742 2.381 11.133 1 98.94 12 GLY B CA 1
ATOM 1454 C C . GLY B 1 12 ? -8.086 3.217 10.047 1 98.94 12 GLY B C 1
ATOM 1455 O O . GLY B 1 12 ? -8.766 3.732 9.156 1 98.94 12 GLY B O 1
ATOM 1456 N N . SER B 1 13 ? -6.758 3.365 10.102 1 98.94 13 SER B N 1
ATOM 1457 C CA . SER B 1 13 ? -6.062 4.031 9.008 1 98.94 13 SER B CA 1
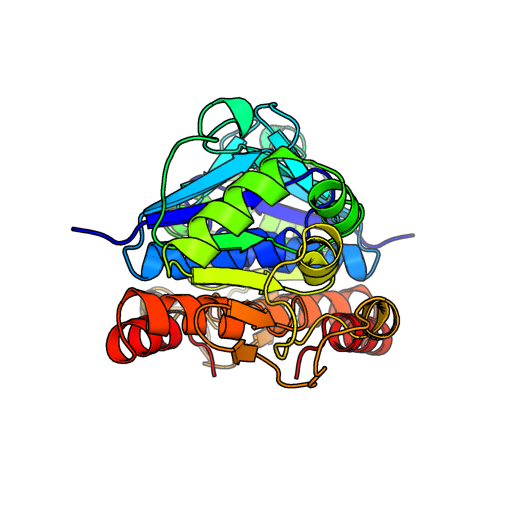ATOM 1458 C C . SER B 1 13 ? -6.238 3.266 7.695 1 98.94 13 SER B C 1
ATOM 1460 O O . SER B 1 13 ? -6.336 2.037 7.695 1 98.94 13 SER B O 1
ATOM 1462 N N . GLU B 1 14 ? -6.32 4.016 6.586 1 98.94 14 GLU B N 1
ATOM 1463 C CA . GLU B 1 14 ? -6.238 3.393 5.27 1 98.94 14 GLU B CA 1
ATOM 1464 C C . GLU B 1 14 ? -4.844 2.83 5.012 1 98.94 14 GLU B C 1
ATOM 1466 O O . GLU B 1 14 ? -3.881 3.584 4.859 1 98.94 14 GLU B O 1
ATOM 1471 N N . GLU B 1 15 ? -4.73 1.515 5.012 1 98.88 15 GL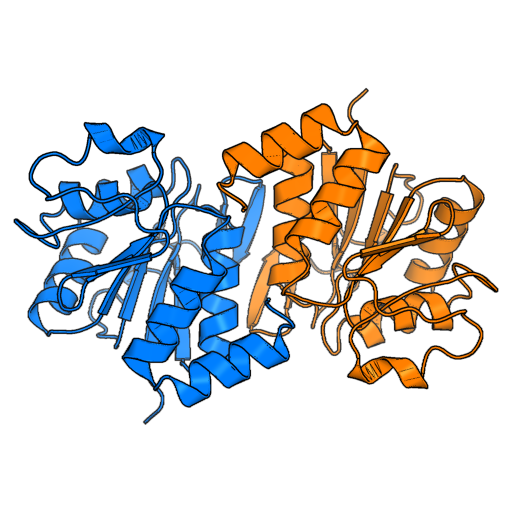U B N 1
ATOM 1472 C CA . GLU B 1 15 ? -3.428 0.856 5.012 1 98.88 15 GLU B CA 1
ATOM 1473 C C . GLU B 1 15 ? -2.637 1.191 3.752 1 98.88 15 GLU B C 1
ATOM 1475 O O . GLU B 1 15 ? -1.419 1.373 3.807 1 98.88 15 GLU B O 1
ATOM 1480 N N . MET B 1 16 ? -3.301 1.236 2.525 1 98.94 16 MET B N 1
ATOM 1481 C CA . MET B 1 16 ? -2.486 1.442 1.331 1 98.94 16 MET B CA 1
ATOM 1482 C C . MET B 1 16 ? -2 2.885 1.247 1 98.94 16 MET B C 1
ATOM 1484 O O . MET B 1 16 ? -0.927 3.152 0.703 1 98.94 16 MET B O 1
ATOM 1488 N N . GLU B 1 17 ? -2.75 3.846 1.819 1 99 17 GLU B N 1
ATOM 1489 C CA . GLU B 1 17 ? -2.252 5.215 1.899 1 99 17 GLU B CA 1
ATOM 1490 C C . GLU B 1 17 ? -1.037 5.309 2.818 1 99 17 GLU B C 1
ATOM 1492 O O . GLU B 1 17 ? -0.039 5.945 2.475 1 99 17 GLU B O 1
ATOM 1497 N N . LEU B 1 18 ? -1.133 4.684 4 1 99 18 LEU B N 1
ATOM 1498 C CA . LEU B 1 18 ? -0.055 4.672 4.984 1 99 18 LEU B CA 1
ATOM 1499 C C . LEU B 1 18 ? 1.191 4 4.414 1 99 18 LEU B C 1
ATOM 1501 O O . LEU B 1 18 ? 2.279 4.586 4.434 1 99 18 LEU B O 1
ATOM 1505 N N . VAL B 1 19 ? 1.063 2.879 3.787 1 99 19 VAL B N 1
ATOM 1506 C CA . VAL B 1 19 ? 2.182 2.045 3.361 1 99 19 VAL B CA 1
ATOM 1507 C C . VAL B 1 19 ? 2.805 2.625 2.092 1 99 19 VAL B C 1
ATOM 1509 O O . VAL B 1 19 ? 4.031 2.676 1.963 1 99 19 VAL B O 1
ATOM 1512 N N . ILE B 1 20 ? 1.97 3.064 1.08 1 99 20 ILE B N 1
ATOM 1513 C CA . ILE B 1 20 ? 2.5 3.666 -0.138 1 99 20 ILE B CA 1
ATOM 1514 C C . ILE B 1 20 ? 3.338 4.895 0.215 1 99 20 ILE B C 1
ATOM 1516 O O . ILE B 1 20 ? 4.457 5.051 -0.278 1 99 20 ILE B O 1
ATOM 1520 N N . THR B 1 21 ? 2.812 5.734 1.099 1 99 21 THR B N 1
ATOM 1521 C CA . THR B 1 21 ? 3.525 6.949 1.479 1 99 21 THR B CA 1
ATOM 1522 C C . THR B 1 21 ? 4.867 6.605 2.125 1 99 21 THR B C 1
ATOM 1524 O O . THR B 1 21 ? 5.91 7.102 1.696 1 99 21 THR B O 1
ATOM 1527 N N . GLY B 1 22 ? 4.844 5.738 3.154 1 98.94 22 GLY B N 1
ATOM 1528 C CA . GLY B 1 22 ? 6.082 5.375 3.822 1 98.94 22 GLY B CA 1
ATOM 1529 C C . GLY B 1 22 ? 7.094 4.727 2.895 1 98.94 22 GLY B C 1
ATOM 1530 O O . GLY B 1 22 ? 8.281 5.043 2.941 1 98.94 22 GLY B O 1
ATOM 1531 N N . ASP B 1 23 ? 6.641 3.82 2.055 1 98.94 23 ASP B N 1
ATOM 1532 C CA . ASP B 1 23 ? 7.48 3.1 1.103 1 98.94 23 ASP B CA 1
ATOM 1533 C C . ASP B 1 23 ? 8.18 4.062 0.149 1 98.94 23 ASP B C 1
ATOM 1535 O O . ASP B 1 23 ? 9.406 4.043 0.033 1 98.94 23 ASP B O 1
ATOM 1539 N N . VAL B 1 24 ? 7.406 4.93 -0.474 1 99 24 VAL B N 1
ATOM 1540 C CA . VAL B 1 24 ? 7.93 5.875 -1.455 1 99 24 VAL B CA 1
ATOM 1541 C C . VAL B 1 24 ? 8.953 6.797 -0.792 1 99 24 VAL B C 1
ATOM 1543 O O . VAL B 1 24 ? 10.016 7.062 -1.355 1 99 24 VAL B O 1
ATOM 154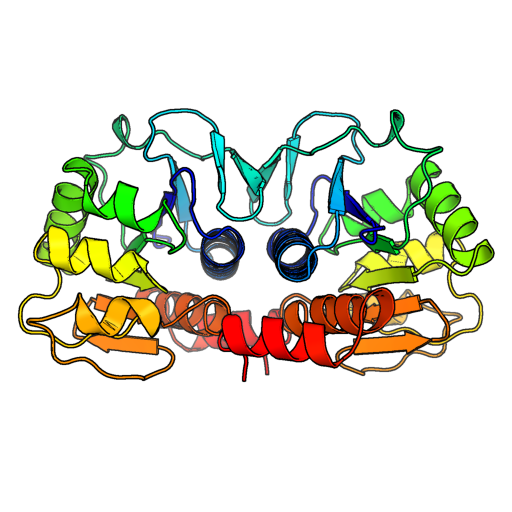6 N N . LEU B 1 25 ? 8.617 7.305 0.397 1 99 25 LEU B N 1
ATOM 1547 C CA . LEU B 1 25 ? 9.539 8.188 1.104 1 99 25 LEU B CA 1
ATOM 1548 C C . LEU B 1 25 ? 10.844 7.465 1.427 1 99 25 LEU B C 1
ATOM 1550 O O . LEU B 1 25 ? 11.93 8.031 1.27 1 99 25 LEU B O 1
ATOM 1554 N N . ARG B 1 26 ? 10.781 6.23 1.867 1 98.94 26 ARG B N 1
ATOM 1555 C CA . ARG B 1 26 ? 11.984 5.465 2.193 1 98.94 26 ARG B CA 1
ATOM 1556 C C . ARG B 1 26 ? 12.828 5.211 0.95 1 98.94 26 ARG B C 1
ATOM 1558 O O . ARG B 1 26 ? 14.055 5.238 1.013 1 98.94 26 ARG B O 1
ATOM 1565 N N . ARG B 1 27 ? 12.195 4.938 -0.228 1 98.88 27 ARG B N 1
ATOM 1566 C CA . ARG B 1 27 ? 12.914 4.785 -1.488 1 98.88 27 ARG B CA 1
ATOM 1567 C C . ARG B 1 27 ? 13.711 6.043 -1.818 1 98.88 27 ARG B C 1
ATOM 1569 O O . ARG B 1 27 ? 14.766 5.969 -2.453 1 98.88 27 ARG B O 1
ATOM 1576 N N . ALA B 1 28 ? 13.195 7.172 -1.383 1 98.88 28 ALA B N 1
ATOM 1577 C CA . ALA B 1 28 ? 13.828 8.461 -1.664 1 98.88 28 ALA B CA 1
ATOM 1578 C C . ALA B 1 28 ? 14.898 8.781 -0.625 1 98.88 28 ALA B C 1
ATOM 1580 O O . ALA B 1 28 ? 15.461 9.875 -0.616 1 98.88 28 ALA B O 1
ATOM 1581 N N . GLY B 1 29 ? 15.148 7.855 0.334 1 98.75 29 GLY B N 1
ATOM 1582 C CA . GLY B 1 29 ? 16.188 8.039 1.334 1 98.75 29 GLY B CA 1
ATOM 1583 C C . GLY B 1 29 ? 15.719 8.805 2.553 1 98.75 29 GLY B C 1
ATOM 1584 O O . GLY B 1 29 ? 16.531 9.242 3.373 1 98.75 29 GLY B O 1
ATOM 1585 N N . ILE B 1 30 ? 14.461 9.07 2.701 1 98.94 30 ILE B N 1
ATOM 1586 C CA . ILE B 1 30 ? 13.898 9.781 3.846 1 98.94 30 ILE B CA 1
ATOM 1587 C C . ILE B 1 30 ? 13.75 8.82 5.027 1 98.94 30 ILE B C 1
ATOM 1589 O O . ILE B 1 30 ? 13.336 7.676 4.852 1 98.94 30 ILE B O 1
ATOM 1593 N N . ASP B 1 31 ? 14.148 9.227 6.195 1 98.88 31 ASP B N 1
ATOM 1594 C CA . ASP B 1 31 ? 13.992 8.445 7.422 1 98.88 31 ASP B CA 1
ATOM 1595 C C . ASP B 1 31 ? 12.562 8.523 7.945 1 98.88 31 ASP B C 1
ATOM 1597 O O . ASP B 1 31 ? 12.172 9.516 8.562 1 98.88 31 ASP B O 1
ATOM 1601 N N . VAL B 1 32 ? 11.828 7.457 7.828 1 98.94 32 VAL B N 1
ATOM 1602 C CA . VAL B 1 32 ? 10.398 7.457 8.133 1 98.94 32 VAL B CA 1
ATOM 1603 C C . VAL B 1 32 ? 10.156 6.777 9.477 1 98.94 32 VAL B C 1
ATOM 1605 O O . VAL B 1 32 ? 10.672 5.688 9.727 1 98.94 32 VAL B O 1
ATOM 1608 N N . THR B 1 33 ? 9.43 7.371 10.305 1 98.94 33 THR B N 1
ATOM 1609 C CA . THR B 1 33 ? 8.883 6.793 11.531 1 98.94 33 THR B CA 1
ATOM 1610 C C . THR B 1 33 ? 7.363 6.68 11.445 1 98.94 33 THR B C 1
ATOM 1612 O O . THR B 1 33 ? 6.672 7.68 11.25 1 98.94 33 THR B O 1
ATOM 1615 N N . VAL B 1 34 ? 6.898 5.508 11.539 1 98.94 34 VAL B N 1
ATOM 1616 C CA . VAL B 1 34 ? 5.465 5.289 11.711 1 98.94 34 VAL B CA 1
ATOM 1617 C C . VAL B 1 34 ? 5.129 5.199 13.203 1 98.94 34 VAL B C 1
ATOM 1619 O O . VAL B 1 34 ? 5.555 4.266 13.883 1 98.94 34 VAL B O 1
ATOM 1622 N N . ALA B 1 35 ? 4.371 6.113 13.68 1 98.94 35 ALA B N 1
ATOM 1623 C CA . ALA B 1 35 ? 3.98 6.121 15.086 1 98.94 35 ALA B CA 1
ATOM 1624 C C . ALA B 1 35 ? 2.514 5.73 15.25 1 98.94 35 ALA B C 1
ATOM 1626 O O . ALA B 1 35 ? 1.662 6.156 14.469 1 98.94 35 ALA B O 1
ATOM 1627 N N . GLY B 1 36 ? 2.207 4.945 16.25 1 98.94 36 GLY B N 1
ATOM 1628 C CA . GLY B 1 36 ? 0.845 4.512 16.531 1 98.94 36 GLY B CA 1
ATOM 1629 C C . GLY B 1 36 ? 0.098 5.438 17.469 1 98.94 36 GLY B C 1
ATOM 1630 O O . GLY B 1 36 ? 0.548 5.691 18.578 1 98.94 36 GLY B O 1
ATOM 1631 N N . LEU B 1 37 ? -0.995 5.883 17.062 1 98.94 37 LEU B N 1
ATOM 1632 C CA . LEU B 1 37 ? -1.804 6.863 17.781 1 98.94 37 LEU B CA 1
ATOM 1633 C C . LEU B 1 37 ? -2.271 6.305 19.125 1 98.94 37 LEU B C 1
ATOM 1635 O O . LEU B 1 37 ? -2.365 7.043 20.109 1 98.94 37 LEU B O 1
ATOM 1639 N N . GLN B 1 38 ? -2.602 4.977 19.141 1 98.88 38 GLN B N 1
ATOM 1640 C CA . GLN B 1 38 ? -3.236 4.359 20.297 1 98.88 38 GLN B CA 1
ATOM 1641 C C . GLN B 1 38 ? -2.201 3.949 21.344 1 98.88 38 GLN B C 1
ATOM 1643 O O . GLN B 1 38 ? -2.539 3.328 22.344 1 98.88 38 GLN B O 1
ATOM 1648 N N . ASP B 1 39 ? -0.948 4.207 21.172 1 98.75 39 ASP B N 1
ATOM 1649 C CA . ASP B 1 39 ? 0.151 3.924 22.094 1 98.75 39 ASP B CA 1
ATOM 1650 C C . ASP B 1 39 ? 0.243 2.428 22.391 1 98.75 39 ASP B C 1
ATOM 1652 O O . ASP B 1 39 ? 0.37 2.027 23.547 1 98.75 39 ASP B O 1
ATOM 1656 N N . ARG B 1 40 ? 0.055 1.637 21.297 1 98.56 40 ARG B N 1
ATOM 1657 C CA . ARG B 1 40 ? 0.304 0.199 21.281 1 98.56 40 ARG B CA 1
ATOM 1658 C C . ARG B 1 40 ? 1.149 -0.2 20.078 1 98.56 40 ARG B C 1
ATOM 1660 O O . ARG B 1 40 ? 1.256 0.555 19.109 1 98.56 40 ARG B O 1
ATOM 1667 N N . GLU B 1 41 ? 1.748 -1.272 20.094 1 98.38 41 GLU B N 1
ATOM 1668 C CA . GLU B 1 41 ? 2.777 -1.704 19.141 1 98.38 41 GLU B CA 1
ATOM 1669 C C . GLU B 1 41 ? 2.188 -1.942 17.75 1 98.38 41 GLU B C 1
ATOM 1671 O O . GLU B 1 41 ? 2.914 -1.948 16.766 1 98.38 41 GLU B O 1
ATOM 1676 N N . LYS B 1 42 ? 0.865 -2.184 17.719 1 98.81 42 LYS B N 1
ATOM 1677 C CA . LYS B 1 42 ? 0.219 -2.516 16.453 1 98.81 42 LYS B CA 1
ATOM 1678 C C . LYS B 1 42 ? -0.998 -1.629 16.219 1 98.81 42 LYS B C 1
ATOM 1680 O O . LYS B 1 42 ? -1.651 -1.187 17.156 1 98.81 42 LYS B O 1
ATOM 1685 N N . ILE B 1 43 ? -1.269 -1.373 15 1 98.88 43 ILE B N 1
ATOM 1686 C CA . ILE B 1 43 ? -2.539 -0.783 14.594 1 98.88 43 ILE B CA 1
ATOM 1687 C C . ILE B 1 43 ? -3.252 -1.72 13.617 1 98.88 43 ILE B C 1
ATOM 1689 O O . ILE B 1 43 ? -2.611 -2.373 12.797 1 98.88 43 ILE B O 1
ATOM 1693 N N . VAL B 1 44 ? -4.543 -1.781 13.719 1 98.94 44 VAL B N 1
ATOM 1694 C CA . VAL B 1 44 ? -5.383 -2.488 12.758 1 98.94 44 VAL B CA 1
ATOM 1695 C C . VAL B 1 44 ? -6.008 -1.49 11.781 1 98.94 44 VAL B C 1
ATOM 1697 O O . VAL B 1 44 ? -6.848 -0.677 12.172 1 98.94 44 VAL B O 1
ATOM 1700 N N . CYS B 1 45 ? -5.664 -1.599 10.547 1 98.94 45 CYS B N 1
ATOM 1701 C CA . CYS B 1 45 ? -6.051 -0.627 9.531 1 98.94 45 CYS B CA 1
ATOM 1702 C C . CYS B 1 45 ? -7.473 -0.89 9.047 1 98.94 45 CYS B C 1
ATOM 1704 O O . CYS B 1 45 ? -8.109 -1.854 9.469 1 98.94 45 CYS B O 1
ATOM 1706 N N . SER B 1 46 ? -7.961 -0.02 8.258 1 98.88 46 SER B N 1
ATOM 1707 C CA . SER B 1 46 ? -9.367 0.027 7.883 1 98.88 46 SER B CA 1
ATOM 1708 C C . SER B 1 46 ? -9.766 -1.188 7.051 1 98.88 46 SER B C 1
ATOM 1710 O O . SER B 1 46 ? -10.93 -1.592 7.047 1 98.88 46 SER B O 1
ATOM 1712 N N . ARG B 1 47 ? -8.742 -1.813 6.348 1 98.69 47 ARG B N 1
ATOM 1713 C CA . ARG B 1 47 ? -9.031 -3.008 5.562 1 98.69 47 ARG B CA 1
ATOM 1714 C C . ARG B 1 47 ? -8.297 -4.223 6.125 1 98.69 47 ARG B C 1
ATOM 1716 O O . ARG B 1 47 ? -7.828 -5.074 5.367 1 98.69 47 ARG B O 1
ATOM 1723 N N . LYS B 1 48 ? -8.133 -4.27 7.371 1 98.56 48 LYS B N 1
ATOM 1724 C CA . LYS B 1 48 ? -7.871 -5.438 8.203 1 98.56 48 LYS B CA 1
ATOM 1725 C C . LYS B 1 48 ? -6.383 -5.777 8.234 1 98.56 48 LYS B C 1
ATOM 1727 O O . LYS B 1 48 ? -5.977 -6.75 8.875 1 98.56 48 LYS B O 1
ATOM 1732 N N . PHE B 1 49 ? -5.535 -5.008 7.555 1 98.94 49 PHE B N 1
ATOM 1733 C CA . PHE B 1 49 ? -4.109 -5.227 7.766 1 98.94 49 PHE B CA 1
ATOM 1734 C C . PHE B 1 49 ? -3.689 -4.762 9.156 1 98.94 49 PHE B C 1
ATOM 1736 O O . PHE B 1 49 ? -4.141 -3.717 9.633 1 98.94 49 PHE B O 1
ATOM 1743 N N . THR B 1 50 ? -2.873 -5.496 9.797 1 98.94 50 THR B N 1
ATOM 1744 C CA . THR B 1 50 ? -2.256 -5.117 11.062 1 98.94 50 THR B CA 1
ATOM 1745 C C . THR B 1 50 ? -0.788 -4.754 10.859 1 98.94 50 THR B C 1
ATOM 1747 O O . THR B 1 50 ? -0.001 -5.57 10.375 1 98.94 50 THR B O 1
ATOM 1750 N N . ILE B 1 51 ? -0.406 -3.574 11.25 1 98.94 51 ILE B N 1
ATOM 1751 C CA . ILE B 1 51 ? 0.943 -3.051 11.062 1 98.94 51 ILE B CA 1
ATOM 1752 C C . ILE B 1 51 ? 1.594 -2.805 12.422 1 98.94 51 ILE B C 1
ATOM 1754 O O . ILE B 1 51 ? 0.964 -2.252 13.328 1 98.94 51 ILE B O 1
ATOM 1758 N N . THR B 1 52 ? 2.807 -3.262 12.586 1 98.94 52 THR B N 1
ATOM 1759 C CA . THR B 1 52 ? 3.615 -2.902 13.742 1 98.94 52 THR B CA 1
ATOM 1760 C C . THR B 1 52 ? 4.246 -1.527 13.555 1 98.94 52 THR B C 1
ATOM 1762 O O . THR B 1 52 ? 4.902 -1.271 12.539 1 98.94 52 THR B O 1
ATOM 1765 N N . VAL B 1 53 ? 4.051 -0.708 14.547 1 98.88 53 VAL B N 1
ATOM 1766 C CA . VAL B 1 53 ? 4.516 0.666 14.391 1 98.88 53 VAL B CA 1
ATOM 1767 C C . VAL B 1 53 ? 5.969 0.774 14.844 1 98.88 53 VAL B C 1
ATOM 1769 O O . VAL B 1 53 ? 6.473 -0.107 15.547 1 98.88 53 VAL B O 1
ATOM 1772 N N . ASP B 1 54 ? 6.652 1.821 14.453 1 98.81 54 ASP B N 1
ATOM 1773 C CA . ASP B 1 54 ? 8.047 2.062 14.797 1 98.81 54 ASP B CA 1
ATOM 1774 C C . ASP B 1 54 ? 8.172 2.672 16.188 1 98.81 54 ASP B C 1
ATOM 1776 O O . ASP B 1 54 ? 9.203 2.525 16.859 1 98.81 54 ASP B O 1
ATOM 1780 N N . ALA B 1 55 ? 7.156 3.408 16.578 1 98.88 55 ALA B N 1
ATOM 1781 C CA . ALA B 1 55 ? 7.145 4.133 17.844 1 98.88 55 ALA B CA 1
ATOM 1782 C C . ALA B 1 55 ? 5.719 4.324 18.359 1 98.88 55 ALA B C 1
ATOM 1784 O O . ALA B 1 55 ? 4.762 4.23 17.594 1 98.88 55 ALA B O 1
ATOM 1785 N N . LEU B 1 56 ? 5.645 4.453 19.625 1 98.88 56 LEU B N 1
ATOM 1786 C CA . LEU B 1 56 ? 4.395 4.938 20.203 1 98.88 56 LEU B CA 1
ATOM 1787 C C . LEU B 1 56 ? 4.324 6.461 20.141 1 98.88 56 LEU B C 1
ATOM 1789 O O . LEU B 1 56 ? 5.328 7.141 20.375 1 98.88 56 LEU B O 1
ATOM 1793 N N . LEU B 1 57 ? 3.156 6.977 19.781 1 98.88 57 LEU B N 1
ATOM 1794 C CA . LEU B 1 57 ? 3.068 8.422 19.609 1 98.88 57 LEU B CA 1
ATOM 1795 C C . LEU B 1 57 ? 3.494 9.148 20.875 1 98.88 57 LEU B C 1
ATOM 1797 O O . LEU B 1 57 ? 4.246 10.125 20.828 1 98.88 57 LEU B O 1
ATOM 1801 N N . LYS B 1 58 ? 3.072 8.656 22.031 1 98.69 58 LYS B N 1
ATOM 1802 C CA . LYS B 1 58 ? 3.365 9.281 23.328 1 98.69 58 LYS B CA 1
ATOM 1803 C C . LYS B 1 58 ? 4.867 9.453 23.516 1 98.69 58 LYS B C 1
ATOM 1805 O O . LYS B 1 58 ? 5.309 10.359 24.234 1 98.69 58 LYS B O 1
ATOM 1810 N N . ASP B 1 59 ? 5.645 8.625 22.906 1 98.75 59 ASP B N 1
ATOM 1811 C CA . ASP B 1 59 ? 7.082 8.602 23.156 1 98.75 59 ASP B CA 1
ATOM 1812 C C . ASP B 1 59 ? 7.82 9.555 22.219 1 98.75 59 ASP B C 1
ATOM 1814 O O . ASP B 1 59 ? 9.023 9.789 22.391 1 98.75 59 ASP B O 1
ATOM 1818 N N . ILE B 1 60 ? 7.086 10.188 21.25 1 98.44 60 ILE B N 1
ATOM 1819 C CA . ILE B 1 60 ? 7.816 10.992 20.281 1 98.44 60 ILE B CA 1
ATOM 1820 C C . ILE B 1 60 ? 7.094 12.32 20.062 1 98.44 60 ILE B C 1
ATOM 1822 O O . ILE B 1 60 ? 7.285 12.984 19.031 1 98.44 60 ILE B O 1
ATOM 1826 N N . VAL B 1 61 ? 6.258 12.688 20.938 1 97.94 61 VAL B N 1
ATOM 1827 C CA . VAL B 1 61 ? 5.418 13.875 20.797 1 97.94 61 VAL B CA 1
ATOM 1828 C C . VAL B 1 61 ? 6.297 15.117 20.719 1 97.94 61 VAL B C 1
ATOM 1830 O O . VAL B 1 61 ? 5.918 16.109 20.078 1 97.94 61 VAL B O 1
ATOM 1833 N N . ASP B 1 62 ? 7.52 15.086 21.234 1 97.56 62 ASP B N 1
ATOM 1834 C CA . ASP B 1 62 ? 8.367 16.266 21.312 1 97.56 62 ASP B CA 1
ATOM 1835 C C . ASP B 1 62 ? 9.406 16.281 20.203 1 97.56 62 ASP B C 1
ATOM 1837 O O . ASP B 1 62 ? 10.195 17.219 20.094 1 97.56 62 ASP B O 1
ATOM 1841 N N . LYS B 1 63 ? 9.406 15.234 19.406 1 98.44 63 LYS B N 1
ATOM 1842 C CA . LYS B 1 63 ? 10.391 15.148 18.328 1 98.44 63 LYS B CA 1
ATOM 1843 C C . LYS B 1 63 ? 9.922 15.922 17.094 1 98.44 63 LYS B C 1
ATOM 1845 O O . LYS B 1 63 ? 8.742 15.875 16.734 1 98.44 63 LYS B O 1
ATOM 1850 N N . GLU B 1 64 ? 10.852 16.656 16.484 1 98.62 64 GLU B N 1
ATOM 1851 C CA . GLU B 1 64 ? 10.547 17.391 15.258 1 98.62 64 GLU B CA 1
ATOM 1852 C C . GLU B 1 64 ? 10.984 16.594 14.031 1 98.62 64 GLU B C 1
ATOM 1854 O O . GLU B 1 64 ? 12.062 15.992 14.023 1 98.62 64 GLU B O 1
ATOM 1859 N N . PHE B 1 65 ? 10.234 16.578 13.055 1 98.94 65 PHE B N 1
ATOM 1860 C CA . PHE B 1 65 ? 10.484 15.945 11.758 1 98.94 65 PHE B CA 1
ATOM 1861 C C . PHE B 1 65 ? 10.414 16.969 10.641 1 98.94 65 PHE B C 1
ATOM 1863 O O . PHE B 1 65 ? 9.93 18.094 10.844 1 98.94 65 PHE B O 1
ATOM 1870 N N . ASP B 1 66 ? 10.906 16.609 9.508 1 98.94 66 ASP B N 1
ATOM 1871 C CA . ASP B 1 66 ? 10.805 17.484 8.344 1 98.94 66 ASP B CA 1
ATOM 1872 C C . ASP B 1 66 ? 9.406 17.438 7.738 1 98.94 66 ASP B C 1
ATOM 1874 O O . ASP B 1 66 ? 9 18.344 7.02 1 98.94 66 ASP B O 1
ATOM 1878 N N . ALA B 1 67 ? 8.672 16.375 8.031 1 99 67 ALA B N 1
ATOM 1879 C CA . ALA B 1 67 ? 7.289 16.219 7.578 1 99 67 ALA B CA 1
ATOM 1880 C C . ALA B 1 67 ? 6.465 15.414 8.578 1 99 67 ALA B C 1
ATOM 1882 O O . ALA B 1 67 ? 6.969 14.461 9.172 1 99 67 ALA B O 1
ATOM 1883 N N . VAL B 1 68 ? 5.242 15.781 8.781 1 99 68 VAL B N 1
ATOM 1884 C CA . VAL B 1 68 ? 4.227 15.008 9.484 1 99 68 VAL B CA 1
ATOM 1885 C C . VAL B 1 68 ? 3.08 14.672 8.539 1 99 68 VAL B C 1
ATOM 1887 O O . VAL B 1 68 ? 2.512 15.555 7.898 1 99 68 VAL B O 1
ATOM 1890 N N . ILE B 1 69 ? 2.762 13.445 8.445 1 99 69 ILE B N 1
ATOM 1891 C CA . ILE B 1 69 ? 1.831 12.961 7.434 1 99 69 ILE B CA 1
ATOM 1892 C C . ILE B 1 69 ? 0.709 12.164 8.102 1 99 69 ILE B C 1
ATOM 1894 O O . ILE B 1 69 ? 0.966 11.305 8.945 1 99 69 ILE B O 1
ATOM 1898 N N . LEU B 1 70 ? -0.53 12.461 7.73 1 99 70 LEU B N 1
ATOM 1899 C CA . LEU B 1 70 ? -1.71 11.758 8.227 1 99 70 LEU B CA 1
ATOM 1900 C C . LEU B 1 70 ? -2.383 10.969 7.105 1 99 70 LEU B C 1
ATOM 1902 O O . LEU B 1 70 ? -2.896 11.555 6.148 1 99 70 LEU B O 1
ATOM 1906 N N . PRO B 1 71 ? -2.359 9.617 7.191 1 99 71 PRO B N 1
ATOM 1907 C CA . PRO B 1 71 ? -3.182 8.828 6.273 1 99 71 PRO B CA 1
ATOM 1908 C C . PRO B 1 71 ? -4.672 8.914 6.594 1 99 71 PRO B C 1
ATOM 1910 O O . PRO B 1 71 ? -5.047 9.281 7.711 1 99 71 PRO B O 1
ATOM 1913 N N . GLY B 1 72 ? -5.52 8.625 5.602 1 98.94 72 GLY B N 1
ATOM 1914 C CA . GLY B 1 72 ? -6.957 8.609 5.816 1 98.94 72 GLY B CA 1
ATOM 1915 C C . GLY B 1 72 ? -7.457 7.309 6.41 1 98.94 72 GLY B C 1
ATOM 1916 O O . GLY B 1 72 ? -6.762 6.676 7.207 1 98.94 72 GLY B O 1
ATOM 1917 N N . GLY B 1 73 ? -8.68 6.977 6.074 1 98.88 73 GLY B N 1
ATOM 1918 C CA . GLY B 1 73 ? -9.352 5.809 6.609 1 98.88 73 GLY B CA 1
ATOM 1919 C C . GLY B 1 73 ? -10.289 6.133 7.758 1 98.88 73 GLY B C 1
ATOM 1920 O O . GLY B 1 73 ? -10.133 7.16 8.422 1 98.88 73 GLY B O 1
ATOM 1921 N N . GLN B 1 74 ? -11.242 5.273 7.918 1 98.69 74 GLN B N 1
ATOM 1922 C CA . GLN B 1 74 ? -12.18 5.395 9.031 1 98.69 74 GLN B CA 1
ATOM 1923 C C . GLN B 1 74 ? -12.172 4.141 9.898 1 98.69 74 GLN B C 1
ATOM 1925 O O . GLN B 1 74 ? -12.102 3.023 9.383 1 98.69 74 GLN B O 1
ATOM 1930 N N . PRO B 1 75 ? -12.156 4.328 11.234 1 98.75 75 PRO B N 1
ATOM 1931 C CA . PRO B 1 75 ? -12.328 5.582 11.977 1 98.75 75 PRO B CA 1
ATOM 1932 C C . PRO B 1 75 ? -11.008 6.316 12.203 1 98.75 75 PRO B C 1
ATOM 1934 O O . PRO B 1 75 ? -10.93 7.188 13.07 1 98.75 75 PRO B O 1
ATOM 1937 N N . GLY B 1 76 ? -9.977 5.883 11.422 1 98.88 76 GLY B N 1
ATOM 1938 C CA . GLY B 1 76 ? -8.648 6.449 11.609 1 98.88 76 GLY B CA 1
ATOM 1939 C C . GLY B 1 76 ? -8.641 7.965 11.539 1 98.88 76 GLY B C 1
ATOM 1940 O O . GLY B 1 76 ? -8.047 8.625 12.406 1 98.88 76 GLY B O 1
ATOM 1941 N N . SER B 1 77 ? -9.289 8.531 10.539 1 98.94 77 SER B N 1
ATOM 1942 C CA . SER B 1 77 ? -9.328 9.977 10.367 1 98.94 77 SER B CA 1
ATOM 1943 C C . SER B 1 77 ? -10.031 10.656 11.531 1 98.94 77 SER B C 1
ATOM 1945 O O . SER B 1 77 ? -9.602 11.719 11.992 1 98.94 77 SER B O 1
ATOM 1947 N N . ASN B 1 78 ? -11.109 10.039 12.023 1 98.88 78 ASN B N 1
ATOM 1948 C CA . ASN B 1 78 ? -11.789 10.57 13.195 1 98.88 78 ASN B CA 1
ATOM 1949 C C . ASN B 1 78 ? -10.898 10.516 14.438 1 98.88 78 ASN B C 1
ATOM 1951 O O . ASN B 1 78 ? -10.875 11.453 15.234 1 98.88 78 ASN B O 1
ATOM 1955 N N . ASN B 1 79 ? -10.203 9.398 14.617 1 98.94 79 ASN B N 1
ATOM 1956 C CA . ASN B 1 79 ? -9.273 9.266 15.734 1 98.94 79 ASN B CA 1
ATOM 1957 C C . ASN B 1 79 ? -8.211 10.367 15.711 1 98.94 79 ASN B C 1
ATOM 1959 O O . ASN B 1 79 ? -7.902 10.953 16.75 1 98.94 79 ASN B O 1
ATOM 1963 N N . LEU B 1 80 ? -7.652 10.625 14.539 1 98.94 80 LEU B N 1
ATOM 1964 C CA . LEU B 1 80 ? -6.645 11.672 14.375 1 98.94 80 LEU B CA 1
ATOM 1965 C C . LEU B 1 80 ? -7.223 13.039 14.703 1 98.94 80 LEU B C 1
ATOM 1967 O O . LEU B 1 80 ? -6.562 13.859 15.359 1 98.94 80 LEU B O 1
ATOM 1971 N N . ALA B 1 81 ? -8.43 13.297 14.297 1 98.94 81 ALA B N 1
ATOM 1972 C CA . ALA B 1 81 ? -9.094 14.578 14.492 1 98.94 81 ALA B CA 1
ATOM 1973 C C . ALA B 1 81 ? -9.406 14.812 15.969 1 98.94 81 ALA B C 1
ATOM 1975 O O . ALA B 1 81 ? -9.469 15.961 16.422 1 98.94 81 ALA B O 1
ATOM 1976 N N . GLN B 1 82 ? -9.492 13.75 16.719 1 98.88 82 GLN B N 1
ATOM 1977 C CA . GLN B 1 82 ? -9.961 13.859 18.094 1 98.88 82 GLN B CA 1
ATOM 1978 C C . GLN B 1 82 ? -8.797 13.898 19.078 1 98.88 82 GLN B C 1
ATOM 1980 O O . GLN B 1 82 ? -8.977 14.242 20.25 1 98.88 82 GLN B O 1
ATOM 1985 N N . ASP B 1 83 ? -7.672 13.508 18.656 1 98.94 83 ASP B N 1
ATOM 1986 C CA . ASP B 1 83 ? -6.539 13.359 19.562 1 98.94 83 ASP B CA 1
ATOM 1987 C C . ASP B 1 83 ? -5.766 14.672 19.688 1 98.94 83 ASP B C 1
ATOM 1989 O O . ASP B 1 83 ? -5.16 15.141 18.719 1 98.94 83 ASP B O 1
ATOM 1993 N N . ALA B 1 84 ? -5.637 15.25 20.844 1 98.75 84 ALA B N 1
ATOM 1994 C CA . ALA B 1 84 ? -5.012 16.547 21.078 1 98.75 84 ALA B CA 1
ATOM 1995 C C . ALA B 1 84 ? -3.52 16.5 20.766 1 98.75 84 ALA B C 1
ATOM 1997 O O . ALA B 1 84 ? -2.936 17.516 20.359 1 98.75 84 ALA B O 1
ATOM 1998 N N . ARG B 1 85 ? -2.865 15.375 20.984 1 98.88 85 ARG B N 1
ATOM 1999 C CA . ARG B 1 85 ? -1.445 15.258 20.672 1 98.88 85 ARG B CA 1
ATOM 2000 C C . ARG B 1 85 ? -1.191 15.5 19.188 1 98.88 85 ARG B C 1
ATOM 2002 O O . ARG B 1 85 ? -0.185 16.109 18.812 1 98.88 85 ARG B O 1
ATOM 2009 N N . VAL B 1 86 ? -2.107 14.977 18.328 1 98.94 86 VAL B N 1
ATOM 2010 C CA . VAL B 1 86 ? -2.002 15.18 16.891 1 98.94 86 VAL B CA 1
ATOM 2011 C C . VAL B 1 86 ? -2.055 16.672 16.578 1 98.94 86 VAL B C 1
ATOM 2013 O O . VAL B 1 86 ? -1.247 17.188 15.789 1 98.94 86 VAL B O 1
ATOM 2016 N N . GLY B 1 87 ? -3.004 17.391 17.172 1 98.94 87 GLY B N 1
ATOM 2017 C CA . GLY B 1 87 ? -3.096 18.828 16.984 1 98.94 87 GLY B CA 1
ATOM 2018 C C . GLY B 1 87 ? -1.824 19.562 17.359 1 98.94 87 GLY B C 1
ATOM 2019 O O . GLY B 1 87 ? -1.361 20.438 16.625 1 98.94 87 GLY B O 1
ATOM 2020 N N . GLU B 1 88 ? -1.267 19.188 18.516 1 98.88 88 GLU B N 1
ATOM 2021 C CA . GLU B 1 88 ? -0.039 19.812 19 1 98.88 88 GLU B CA 1
ATOM 2022 C C . GLU B 1 88 ? 1.118 19.562 18.031 1 98.88 88 GLU B C 1
ATOM 2024 O O . GLU B 1 88 ? 1.87 20.5 17.719 1 98.88 88 GLU B O 1
ATOM 2029 N N . ILE B 1 89 ? 1.254 18.344 17.562 1 98.94 89 ILE B N 1
ATOM 2030 C CA . ILE B 1 89 ? 2.326 17.969 16.656 1 98.94 89 ILE B CA 1
ATOM 2031 C C . ILE B 1 89 ? 2.178 18.734 15.344 1 98.94 89 ILE B C 1
ATOM 2033 O O . ILE B 1 89 ? 3.141 19.328 14.844 1 98.94 89 ILE B O 1
ATOM 2037 N N . LEU B 1 90 ? 0.972 18.781 14.797 1 98.94 90 LEU B N 1
ATOM 2038 C CA . LEU B 1 90 ? 0.715 19.453 13.523 1 98.94 90 LEU B CA 1
ATOM 2039 C C . LEU B 1 90 ? 0.99 20.953 13.641 1 98.94 90 LEU B C 1
ATOM 2041 O O . LEU B 1 90 ? 1.644 21.531 12.773 1 98.94 90 LEU B O 1
ATOM 2045 N N . LYS B 1 91 ? 0.49 21.578 14.695 1 98.81 91 LYS B N 1
ATOM 2046 C CA . LYS B 1 91 ? 0.671 23.016 14.883 1 98.81 91 LYS B CA 1
ATOM 2047 C C . LYS B 1 91 ? 2.15 23.359 15 1 98.81 91 LYS B C 1
ATOM 2049 O O . LYS B 1 91 ? 2.609 24.344 14.406 1 98.81 91 LYS B O 1
ATOM 2054 N N . HIS B 1 92 ? 2.824 22.594 15.828 1 98.81 92 HIS B N 1
ATOM 2055 C CA . HIS B 1 92 ? 4.258 22.828 15.984 1 98.81 92 HIS B CA 1
ATOM 2056 C C . HIS B 1 92 ? 4.973 22.781 14.641 1 98.81 92 HIS B C 1
ATOM 2058 O O . HIS B 1 92 ? 5.766 23.672 14.328 1 98.81 92 HIS B O 1
ATOM 2064 N N . HIS B 1 93 ? 4.715 21.781 13.828 1 98.94 93 HIS B N 1
ATOM 2065 C CA . HIS B 1 93 ? 5.414 21.594 12.562 1 98.94 93 HIS B CA 1
ATOM 2066 C C . HIS B 1 93 ? 4.984 22.625 11.531 1 98.94 93 HIS B C 1
ATOM 2068 O O . HIS B 1 93 ? 5.812 23.141 10.773 1 98.94 93 HIS B O 1
ATOM 2074 N N . GLU B 1 94 ? 3.703 22.906 11.492 1 98.75 94 GLU B N 1
ATOM 2075 C CA . GLU B 1 94 ? 3.236 23.969 10.594 1 98.75 94 GLU B CA 1
ATOM 2076 C C . GLU B 1 94 ? 3.928 25.297 10.891 1 98.75 94 GLU B C 1
ATOM 2078 O O . GLU B 1 94 ? 4.41 25.969 9.977 1 98.75 94 GLU B O 1
ATOM 2083 N N . LYS B 1 95 ? 3.979 25.641 12.156 1 98.25 95 LYS B N 1
ATOM 2084 C CA . LYS B 1 95 ? 4.598 26.891 12.586 1 98.25 95 LYS B CA 1
ATOM 2085 C C . LYS B 1 95 ? 6.09 26.906 12.258 1 98.25 95 LYS B C 1
ATOM 2087 O O . LYS B 1 95 ? 6.645 27.953 11.93 1 98.25 95 LYS B O 1
ATOM 2092 N N . ALA B 1 96 ? 6.691 25.797 12.375 1 98.62 96 ALA B N 1
ATOM 2093 C CA . ALA B 1 96 ? 8.133 25.688 12.141 1 98.62 96 ALA B CA 1
ATOM 2094 C C . ALA B 1 96 ? 8.438 25.641 10.648 1 98.62 96 ALA B C 1
ATOM 2096 O O . ALA B 1 96 ? 9.602 25.516 10.25 1 98.62 96 ALA B O 1
ATOM 2097 N N . GLY B 1 97 ? 7.41 25.672 9.773 1 98.56 97 GLY B N 1
ATOM 2098 C CA . GLY B 1 97 ? 7.602 25.672 8.336 1 98.56 97 GLY B CA 1
ATOM 2099 C C . GLY B 1 97 ? 7.887 24.281 7.781 1 98.56 97 GLY B C 1
ATOM 2100 O O . GLY B 1 97 ? 8.383 24.156 6.66 1 98.56 97 GLY B O 1
ATOM 2101 N N . LYS B 1 98 ? 7.711 23.234 8.617 1 98.88 98 LYS B N 1
ATOM 2102 C CA . LYS B 1 98 ? 7.855 21.859 8.172 1 98.88 98 LYS B CA 1
ATOM 2103 C C . LYS B 1 98 ? 6.637 21.406 7.371 1 98.88 98 LYS B C 1
ATOM 2105 O O . LYS B 1 98 ? 5.57 22.016 7.457 1 98.88 98 LYS B O 1
ATOM 2110 N N . VAL B 1 99 ? 6.809 20.359 6.551 1 98.94 99 VAL B N 1
ATOM 2111 C CA . VAL B 1 99 ? 5.703 19.844 5.75 1 98.94 99 VAL B CA 1
ATOM 2112 C C . VAL B 1 99 ? 4.652 19.219 6.664 1 98.94 99 VAL B C 1
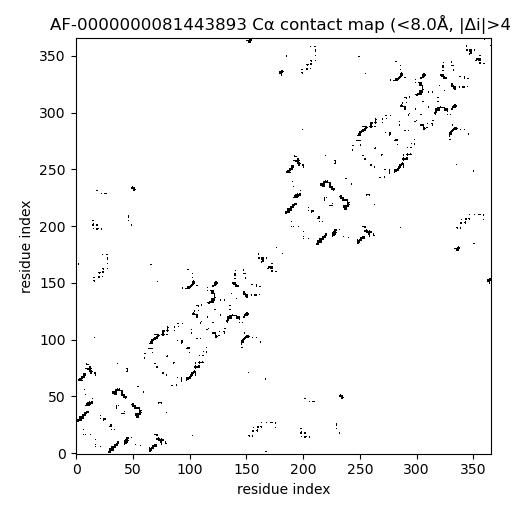ATOM 2114 O O . VAL B 1 99 ? 4.984 18.422 7.555 1 98.94 99 VAL B O 1
ATOM 2117 N N . VAL B 1 100 ? 3.453 19.578 6.508 1 98.94 100 VAL B N 1
ATOM 2118 C CA . VAL B 1 100 ? 2.283 18.938 7.098 1 98.94 100 VAL B CA 1
ATOM 2119 C C . VAL B 1 100 ? 1.373 18.406 5.992 1 98.94 100 VAL B C 1
ATOM 2121 O O . VAL B 1 100 ? 0.938 19.172 5.121 1 98.94 100 VAL B O 1
ATOM 2124 N N . ALA B 1 101 ? 1.093 17.125 6.02 1 99 101 ALA B N 1
ATOM 2125 C CA . ALA B 1 101 ? 0.425 16.5 4.879 1 99 101 ALA B CA 1
ATOM 2126 C C . ALA B 1 101 ? -0.693 15.57 5.34 1 99 101 ALA B C 1
ATOM 2128 O O . ALA B 1 101 ? -0.606 14.969 6.414 1 99 101 ALA B O 1
ATOM 2129 N N . ALA B 1 102 ? -1.761 15.484 4.609 1 99 102 ALA B N 1
ATOM 2130 C CA . ALA B 1 102 ? -2.9 14.617 4.895 1 99 102 ALA B CA 1
ATOM 2131 C C . ALA B 1 102 ? -3.59 14.18 3.607 1 99 102 ALA B C 1
ATOM 2133 O O . ALA B 1 102 ? -3.656 14.938 2.639 1 99 102 ALA B O 1
ATOM 2134 N N . ILE B 1 103 ? -4.145 13.023 3.564 1 99 103 ILE B N 1
ATOM 2135 C CA . ILE B 1 103 ? -4.766 12.477 2.365 1 99 103 ILE B CA 1
ATOM 2136 C C . ILE B 1 103 ? -6.121 11.867 2.719 1 99 103 ILE B C 1
ATOM 2138 O O . ILE B 1 103 ? -6.312 11.367 3.83 1 99 103 ILE B O 1
ATOM 2142 N N . CYS B 1 104 ? -7.105 11.852 1.665 1 98.88 104 CYS B N 1
ATOM 2143 C CA . CYS B 1 104 ? -8.406 11.203 1.8 1 98.88 104 CYS B CA 1
ATOM 2144 C C . CYS B 1 104 ? -9.258 11.898 2.855 1 98.88 104 CYS B C 1
ATOM 2146 O O . CYS B 1 104 ? -9.539 13.094 2.74 1 98.88 104 CYS B O 1
ATOM 2148 N N . ALA B 1 105 ? -9.641 11.273 3.924 1 98.94 105 ALA B N 1
ATOM 2149 C CA . ALA B 1 105 ? -10.484 11.859 4.965 1 98.94 105 ALA B CA 1
ATOM 2150 C C . ALA B 1 105 ? -9.633 12.508 6.055 1 98.94 105 ALA B C 1
ATOM 2152 O O . ALA B 1 105 ? -10.156 13.25 6.895 1 98.94 105 ALA B O 1
ATOM 2153 N N . ALA B 1 106 ? -8.344 12.375 6.023 1 98.94 106 ALA B N 1
ATOM 2154 C CA . ALA B 1 106 ? -7.453 12.812 7.09 1 98.94 106 ALA B CA 1
ATOM 2155 C C . ALA B 1 106 ? -7.457 14.336 7.215 1 98.94 106 ALA B C 1
ATOM 2157 O O . ALA B 1 106 ? -7.207 14.875 8.297 1 98.94 106 ALA B O 1
ATOM 2158 N N . PRO B 1 107 ? -7.738 15.125 6.148 1 98.94 107 PRO B N 1
ATOM 2159 C CA . PRO B 1 107 ? -7.82 16.578 6.301 1 98.94 107 PRO B CA 1
ATOM 2160 C C . PRO B 1 107 ? -8.891 17 7.309 1 98.94 107 PRO B C 1
ATOM 2162 O O . PRO B 1 107 ? -8.898 18.156 7.75 1 98.94 107 PRO B O 1
ATOM 2165 N N . LEU B 1 108 ? -9.789 16.094 7.711 1 98.94 108 LEU B N 1
ATOM 2166 C CA . LEU B 1 108 ? -10.688 16.375 8.828 1 98.94 108 LEU B CA 1
ATOM 2167 C C . LEU B 1 108 ? -9.906 16.75 10.078 1 98.94 108 LEU B C 1
ATOM 2169 O O . LEU B 1 108 ? -10.359 17.578 10.875 1 98.94 108 LEU B O 1
ATOM 2173 N N . ALA B 1 109 ? -8.742 16.125 10.266 1 98.94 109 ALA B N 1
ATOM 2174 C CA . ALA B 1 109 ? -7.883 16.469 11.398 1 98.94 109 ALA B CA 1
ATOM 2175 C C . ALA B 1 109 ? -7.352 17.891 11.273 1 98.94 109 ALA B C 1
ATOM 2177 O O . ALA B 1 109 ? -7.184 18.578 12.281 1 98.94 109 ALA B O 1
ATOM 2178 N N . PHE B 1 110 ? -7.016 18.328 10 1 98.94 110 PHE B N 1
ATOM 2179 C CA . PHE B 1 110 ? -6.598 19.703 9.797 1 98.94 110 PHE B CA 1
ATOM 2180 C C . PHE B 1 110 ? -7.684 20.672 10.266 1 98.94 110 PHE B C 1
ATOM 2182 O O . PHE B 1 110 ? -7.395 21.656 10.961 1 98.94 110 PHE B O 1
ATOM 2189 N N . LYS B 1 111 ? -8.883 20.375 9.867 1 98.75 111 LYS B N 1
ATOM 2190 C CA . LYS B 1 111 ? -10.008 21.203 10.289 1 98.75 111 LYS B CA 1
ATOM 2191 C C . LYS B 1 111 ? -10.141 21.219 11.805 1 98.75 111 LYS B C 1
ATOM 2193 O O . LYS B 1 111 ? -10.25 22.281 12.414 1 98.75 111 LYS B O 1
ATOM 2198 N N . ALA B 1 112 ? -10.133 20.078 12.445 1 98.81 112 ALA B N 1
ATOM 2199 C CA . ALA B 1 112 ? -10.352 19.922 13.883 1 98.81 112 ALA B CA 1
ATOM 2200 C C . ALA B 1 112 ? -9.289 20.672 14.68 1 98.81 112 ALA B C 1
ATOM 2202 O O . ALA B 1 112 ? -9.562 21.188 15.758 1 98.81 112 ALA B O 1
ATOM 2203 N N . HIS B 1 113 ? -8.086 20.75 14.109 1 98.81 113 HIS B N 1
ATOM 2204 C CA . HIS B 1 113 ? -6.965 21.281 14.883 1 98.81 113 HIS B CA 1
ATOM 2205 C C . HIS B 1 113 ? -6.508 22.625 14.336 1 98.81 113 HIS B C 1
ATOM 2207 O O . HIS B 1 113 ? -5.445 23.125 14.719 1 98.81 113 HIS B O 1
ATOM 2213 N N . ASP B 1 114 ? -7.23 23.188 13.414 1 98.38 114 ASP B N 1
ATOM 2214 C CA . ASP B 1 114 ? -7.004 24.531 12.867 1 98.38 114 ASP B CA 1
ATOM 2215 C C . ASP B 1 114 ? -5.664 24.609 12.141 1 98.38 114 ASP B C 1
ATOM 2217 O O . ASP B 1 114 ? -4.848 25.484 12.422 1 98.38 114 ASP B O 1
ATOM 2221 N N . ILE B 1 115 ? -5.426 23.594 11.367 1 98.81 115 ILE B N 1
ATOM 2222 C CA . ILE B 1 115 ? -4.254 23.547 10.5 1 98.81 115 ILE B CA 1
ATOM 2223 C C . ILE B 1 115 ? -4.609 24.094 9.117 1 98.81 115 ILE B C 1
ATOM 2225 O O . ILE B 1 115 ? -5.699 23.844 8.602 1 98.81 115 ILE B O 1
ATOM 2229 N N . ALA B 1 116 ? -3.709 24.844 8.461 1 98.25 116 ALA B N 1
ATOM 2230 C CA . ALA B 1 116 ? -3.9 25.438 7.137 1 98.25 116 ALA B CA 1
ATOM 2231 C C . ALA B 1 116 ? -5.078 26.406 7.137 1 98.25 116 ALA B C 1
ATOM 2233 O O . ALA B 1 116 ? -5.848 26.453 6.176 1 98.25 116 ALA B O 1
ATOM 2234 N N . SER B 1 117 ? -5.242 27.094 8.219 1 95.69 117 SER B N 1
ATOM 2235 C CA . SER B 1 117 ? -6.363 28.016 8.375 1 95.69 117 SER B CA 1
ATOM 2236 C C . SER B 1 117 ? -6.367 29.062 7.281 1 95.69 117 SER B C 1
ATOM 2238 O O . SER B 1 117 ? -5.355 29.734 7.051 1 95.69 117 SER B O 1
ATOM 2240 N N . GLY B 1 118 ? -7.516 29.141 6.613 1 94.19 118 GLY B N 1
ATOM 2241 C CA . GLY B 1 118 ? -7.688 30.141 5.57 1 94.19 118 GLY B CA 1
ATOM 2242 C C . GLY B 1 118 ? -7.008 2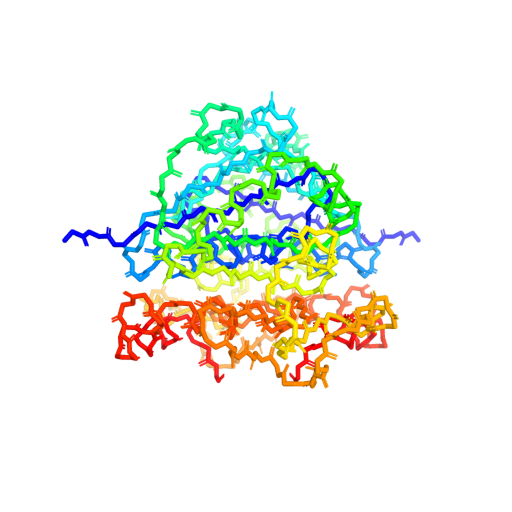9.766 4.266 1 94.19 118 GLY B C 1
ATOM 2243 O O . GLY B 1 118 ? -6.973 30.562 3.326 1 94.19 118 GLY B O 1
ATOM 2244 N N . GLY B 1 119 ? -6.414 28.656 4.207 1 98.12 119 GLY B N 1
ATOM 2245 C CA . GLY B 1 119 ? -5.723 28.203 3.014 1 98.12 119 GLY B CA 1
ATOM 2246 C C . GLY B 1 119 ? -6.59 27.328 2.123 1 98.12 119 GLY B C 1
ATOM 2247 O O . GLY B 1 119 ? -7.816 27.359 2.227 1 98.12 119 GLY B O 1
ATOM 2248 N N . SER B 1 120 ? -5.98 26.594 1.19 1 98.81 120 SER B N 1
ATOM 2249 C CA . SER B 1 120 ? -6.68 25.688 0.28 1 98.81 120 SER B CA 1
ATOM 2250 C C . SER B 1 120 ? -6.246 24.25 0.492 1 98.81 120 SER B C 1
ATOM 2252 O O . SER B 1 120 ? -5.074 23.984 0.768 1 98.81 120 SER B O 1
ATOM 2254 N N . ILE B 1 121 ? -7.188 23.375 0.418 1 98.88 121 ILE B N 1
ATOM 2255 C CA . ILE B 1 121 ? -6.91 21.953 0.643 1 98.88 121 ILE B CA 1
ATOM 2256 C C . ILE B 1 121 ? -7.785 21.109 -0.273 1 98.88 121 ILE B C 1
ATOM 2258 O O . ILE B 1 121 ? -8.703 21.625 -0.918 1 98.88 121 ILE B O 1
ATOM 2262 N N . THR B 1 122 ? -7.5 19.875 -0.466 1 98.94 122 THR B N 1
ATOM 2263 C CA . THR B 1 122 ? -8.352 18.859 -1.071 1 98.94 122 THR B CA 1
ATOM 2264 C C . THR B 1 122 ? -8.508 17.672 -0.141 1 98.94 122 THR B C 1
ATOM 2266 O O . THR B 1 122 ? -7.957 17.656 0.96 1 98.94 122 THR B O 1
ATOM 2269 N N . SER B 1 123 ? -9.328 16.766 -0.386 1 98.94 123 SER B N 1
ATOM 2270 C CA . SER B 1 123 ? -9.648 15.578 0.406 1 98.94 123 SER B CA 1
ATOM 2271 C C . SER B 1 123 ? -10.43 14.562 -0.415 1 98.94 123 SER B C 1
ATOM 2273 O O . SER B 1 123 ? -10.68 14.773 -1.602 1 98.94 123 SER B O 1
ATOM 2275 N N . TYR B 1 124 ? -10.656 13.461 0.185 1 98.94 124 TYR B N 1
ATOM 2276 C CA . TYR B 1 124 ? -11.664 12.586 -0.4 1 98.94 124 TYR B CA 1
ATOM 2277 C C . TYR B 1 124 ? -13.008 13.305 -0.516 1 98.94 124 TYR B C 1
ATOM 2279 O O . TYR B 1 124 ? -13.391 14.062 0.378 1 98.94 124 TYR B O 1
ATOM 2287 N N . PRO B 1 125 ? -13.797 13.031 -1.553 1 98.75 125 PRO B N 1
ATOM 2288 C CA . PRO B 1 125 ? -15.008 13.805 -1.831 1 98.75 125 PRO B CA 1
ATOM 2289 C C . PRO B 1 125 ? -16.031 13.727 -0.701 1 98.75 125 PRO B C 1
ATOM 2291 O O . PRO B 1 125 ? -16.75 14.695 -0.444 1 98.75 125 PRO B O 1
ATOM 2294 N N . SER B 1 126 ? -16.125 12.664 -0.014 1 98.5 126 SER B N 1
ATOM 2295 C CA . SER B 1 126 ? -17.203 12.43 0.944 1 98.5 126 SER B CA 1
ATOM 2296 C C . SER B 1 126 ? -17.078 13.344 2.152 1 98.5 126 SER B C 1
ATOM 2298 O O . SER B 1 126 ? -18.031 13.5 2.924 1 98.5 126 SER B O 1
ATOM 2300 N N . VAL B 1 127 ? -15.875 13.945 2.359 1 98.69 127 VAL B N 1
ATOM 2301 C CA . VAL B 1 127 ? -15.734 14.773 3.553 1 98.69 127 VAL B CA 1
ATOM 2302 C C . VAL B 1 127 ? -15.633 16.234 3.154 1 98.69 127 VAL B C 1
ATOM 2304 O O . VAL B 1 127 ? -15.406 17.109 4.004 1 98.69 127 VAL B O 1
ATOM 2307 N N . LYS B 1 128 ? -15.797 16.547 1.909 1 98.69 128 LYS B N 1
ATOM 2308 C CA . LYS B 1 128 ? -15.688 17.906 1.379 1 98.69 128 LYS B CA 1
ATOM 2309 C C . LYS B 1 128 ? -16.547 18.875 2.182 1 98.69 128 LYS B C 1
ATOM 2311 O O . LYS B 1 128 ? -16.062 19.938 2.586 1 98.69 128 LYS B O 1
ATOM 2316 N N . GLU B 1 129 ? -17.766 18.5 2.482 1 98.5 129 GLU B N 1
ATOM 2317 C CA . GLU B 1 129 ? -18.719 19.406 3.098 1 98.5 129 GLU B CA 1
ATOM 2318 C C . GLU B 1 129 ? -18.328 19.734 4.539 1 98.5 129 GLU B C 1
ATOM 2320 O O . GLU B 1 129 ? -18.797 20.734 5.102 1 98.5 129 GLU B O 1
ATOM 2325 N N . LYS B 1 130 ? -17.516 18.906 5.125 1 98.56 130 LYS B N 1
ATOM 2326 C CA . LYS B 1 130 ? -17.109 19.109 6.508 1 98.56 130 LYS B CA 1
ATOM 2327 C C . LYS B 1 130 ? -15.883 20.016 6.586 1 98.56 130 LYS B C 1
ATOM 2329 O O . LYS B 1 130 ? -15.484 20.438 7.672 1 98.56 130 LYS B O 1
ATOM 2334 N N . LEU B 1 131 ? -15.336 20.297 5.477 1 98.5 131 LEU B N 1
ATOM 2335 C CA . LEU B 1 131 ? -14.109 21.078 5.43 1 98.5 131 LEU B CA 1
ATOM 2336 C C . LEU B 1 131 ? -14.414 22.547 5.102 1 98.5 131 LEU B C 1
ATOM 2338 O O . LEU B 1 131 ? -13.797 23.125 4.203 1 98.5 131 LEU B O 1
ATOM 2342 N N . THR B 1 132 ? -15.305 23.094 5.836 1 97.31 132 THR B N 1
ATOM 2343 C CA . THR B 1 132 ? -15.648 24.516 5.715 1 97.31 132 T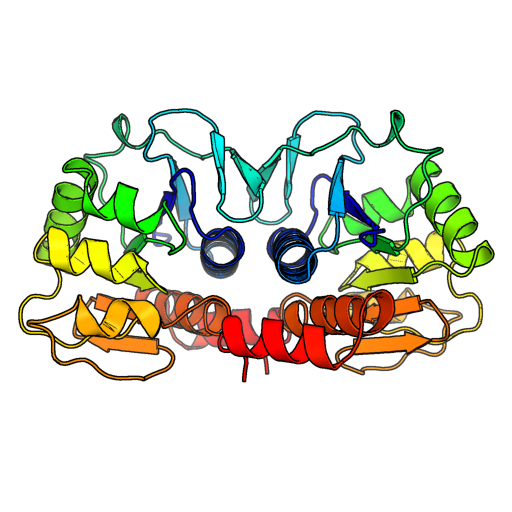HR B CA 1
ATOM 2344 C C . THR B 1 132 ? -14.508 25.391 6.219 1 97.31 132 THR B C 1
ATOM 2346 O O . THR B 1 132 ? -13.789 25.016 7.145 1 97.31 132 THR B O 1
ATOM 2349 N N . GLY B 1 133 ? -14.359 26.547 5.641 1 96.88 133 GLY B N 1
ATOM 2350 C CA . GLY B 1 133 ? -13.336 27.469 6.086 1 96.88 133 GLY B CA 1
ATOM 2351 C C . GLY B 1 133 ? -12.078 27.422 5.238 1 96.88 133 GLY B C 1
ATOM 2352 O O . GLY B 1 133 ? -11.211 28.297 5.359 1 96.88 133 GLY B O 1
ATOM 2353 N N . TYR B 1 134 ? -11.938 26.406 4.469 1 98.56 134 TYR B N 1
ATOM 2354 C CA . TYR B 1 134 ? -10.836 26.297 3.518 1 98.56 134 TYR B CA 1
ATOM 2355 C C . TYR B 1 134 ? -11.297 26.641 2.107 1 98.56 134 TYR B C 1
ATOM 2357 O O . TYR B 1 134 ? -12.484 26.547 1.794 1 98.56 134 TYR B O 1
ATOM 2365 N N . ASP B 1 135 ? -10.438 27.156 1.255 1 98.62 135 ASP B N 1
ATOM 2366 C CA . ASP B 1 135 ? -10.648 27.109 -0.188 1 98.62 135 ASP B CA 1
ATOM 2367 C C . ASP B 1 135 ? -10.453 25.703 -0.728 1 98.62 135 ASP B C 1
ATOM 2369 O O . ASP B 1 135 ? -9.312 25.25 -0.885 1 98.62 135 ASP B O 1
ATOM 2373 N N . TYR B 1 136 ? -11.547 25.047 -0.945 1 98.75 136 TYR B N 1
ATOM 2374 C CA . TYR B 1 136 ? -11.5 23.641 -1.343 1 98.75 136 TYR B CA 1
ATOM 2375 C C . TYR B 1 136 ? -11.242 23.516 -2.84 1 98.75 136 TYR B C 1
ATOM 2377 O O . TYR B 1 136 ? -11.859 24.219 -3.645 1 98.75 136 TYR B O 1
ATOM 2385 N N . VAL B 1 137 ? -10.344 22.672 -3.199 1 98.81 137 VAL B N 1
ATOM 2386 C CA . VAL B 1 137 ? -10.055 22.391 -4.602 1 98.81 137 VAL B CA 1
ATOM 2387 C C . VAL B 1 137 ? -10.109 20.891 -4.859 1 98.81 137 VAL B C 1
ATOM 2389 O O . VAL B 1 137 ? -10.18 20.094 -3.916 1 98.81 137 VAL B O 1
ATOM 2392 N N . GLU B 1 138 ? -10.102 20.422 -6.098 1 98.31 138 GLU B N 1
ATOM 2393 C CA . GLU B 1 138 ? -10.242 19.016 -6.406 1 98.31 138 GLU B CA 1
ATOM 2394 C C . GLU B 1 138 ? -9.023 18.484 -7.16 1 98.31 138 GLU B C 1
ATOM 2396 O O . GLU B 1 138 ? -9.141 17.547 -7.957 1 98.31 138 GLU B O 1
ATOM 2401 N N . ASP B 1 139 ? -7.898 19.156 -6.961 1 98.56 139 ASP B N 1
ATOM 2402 C CA . ASP B 1 139 ? -6.633 18.641 -7.484 1 98.56 139 ASP B CA 1
ATOM 2403 C C . ASP B 1 139 ? -6.336 17.25 -6.938 1 98.56 139 ASP B C 1
ATOM 2405 O O . ASP B 1 139 ? -6.684 16.938 -5.793 1 98.56 139 ASP B O 1
ATOM 2409 N N . ARG B 1 140 ? -5.703 16.438 -7.742 1 98.56 140 ARG B N 1
ATOM 2410 C CA . ARG B 1 140 ? -5.27 15.133 -7.25 1 98.56 140 ARG B CA 1
ATOM 2411 C C . ARG B 1 140 ? -4.352 15.281 -6.039 1 98.56 140 ARG B C 1
ATOM 2413 O O . ARG B 1 140 ? -4.449 14.508 -5.082 1 98.56 140 ARG B O 1
ATOM 2420 N N . VAL B 1 141 ? -3.385 16.141 -6.156 1 98.94 141 VAL B N 1
ATOM 2421 C CA . VAL B 1 141 ? -2.531 16.594 -5.062 1 98.94 141 VAL B CA 1
ATOM 2422 C C . VAL B 1 141 ? -2.518 18.125 -5.02 1 98.94 141 VAL B C 1
ATOM 2424 O O . VAL B 1 141 ? -2.373 18.781 -6.055 1 98.94 141 VAL B O 1
ATOM 2427 N N . HIS B 1 142 ? -2.693 18.688 -3.854 1 98.94 142 HIS B N 1
ATOM 2428 C CA . HIS B 1 142 ? -2.738 20.141 -3.709 1 98.94 142 HIS B CA 1
ATOM 2429 C C . HIS B 1 142 ? -1.731 20.625 -2.67 1 98.94 142 HIS B C 1
ATOM 2431 O O . HIS B 1 142 ? -1.613 20.031 -1.593 1 98.94 142 HIS B O 1
ATOM 2437 N N . VAL B 1 143 ? -0.99 21.672 -3.072 1 98.94 143 VAL B N 1
ATOM 2438 C CA . VAL B 1 143 ? -0.008 22.266 -2.172 1 98.94 143 VAL B CA 1
ATOM 2439 C C . VAL B 1 143 ? -0.413 23.703 -1.843 1 98.94 143 VAL B C 1
ATOM 2441 O O . VAL B 1 143 ? -0.64 24.516 -2.744 1 98.94 143 VAL B O 1
ATOM 2444 N N . TRP B 1 144 ? -0.558 24.016 -0.59 1 98.88 144 TRP B N 1
ATOM 2445 C CA . TRP B 1 144 ? -0.72 25.375 -0.061 1 98.88 144 TRP B CA 1
ATOM 2446 C C . TRP B 1 144 ? 0.35 25.688 0.98 1 98.88 144 TRP B C 1
ATOM 2448 O O . TRP B 1 144 ? 0.271 25.219 2.119 1 98.88 144 TRP B O 1
ATOM 2458 N N . LYS B 1 145 ? 1.365 26.484 0.619 1 98.38 145 LYS B N 1
ATOM 2459 C CA . LYS B 1 145 ? 2.525 26.719 1.474 1 98.38 145 LYS B CA 1
ATOM 2460 C C . LYS B 1 145 ? 3.221 25.406 1.822 1 98.38 145 LYS B C 1
ATOM 2462 O O . LYS B 1 145 ? 3.604 24.641 0.931 1 98.38 145 LYS B O 1
ATOM 2467 N N . ASN B 1 146 ? 3.344 25.094 3.082 1 98.62 146 ASN B N 1
ATOM 2468 C CA . ASN B 1 146 ? 4 23.844 3.48 1 98.62 146 ASN B CA 1
ATOM 2469 C C . ASN B 1 146 ? 2.984 22.75 3.775 1 98.62 146 ASN B C 1
ATOM 2471 O O . ASN B 1 146 ? 3.314 21.75 4.414 1 98.62 146 ASN B O 1
ATOM 2475 N N . VAL B 1 147 ? 1.759 22.891 3.303 1 98.94 147 VAL B N 1
ATOM 2476 C CA . VAL B 1 147 ? 0.684 21.922 3.514 1 98.94 147 VAL B CA 1
ATOM 2477 C C . VAL B 1 147 ? 0.417 21.156 2.223 1 98.94 147 VAL B C 1
ATOM 2479 O O . VAL B 1 147 ? 0.197 21.766 1.168 1 98.94 147 VAL B O 1
ATOM 2482 N N . ILE B 1 148 ? 0.455 19.844 2.271 1 99 148 ILE B N 1
ATOM 2483 C CA . ILE B 1 148 ? 0.206 18.984 1.113 1 99 148 ILE B CA 1
ATOM 2484 C C . ILE B 1 148 ? -0.988 18.078 1.392 1 99 148 ILE B C 1
ATOM 2486 O O . ILE B 1 148 ? -1.009 17.359 2.395 1 99 148 ILE B O 1
ATOM 2490 N N . THR B 1 149 ? -2.045 18.125 0.585 1 99 149 THR B N 1
ATOM 2491 C CA . THR B 1 149 ? -3.209 17.266 0.74 1 99 149 THR B CA 1
ATOM 2492 C C . THR B 1 149 ? -3.502 16.516 -0.558 1 99 149 THR B C 1
ATOM 2494 O O . THR B 1 149 ? -3.088 16.938 -1.636 1 99 149 THR B O 1
ATOM 2497 N N . SER B 1 150 ? -4.125 15.438 -0.49 1 98.94 150 SER B N 1
ATOM 2498 C CA . SER B 1 150 ? -4.512 14.625 -1.634 1 98.94 150 SER B CA 1
ATOM 2499 C C . SER B 1 150 ? -5.867 13.961 -1.405 1 98.94 150 SER B C 1
ATOM 2501 O O . SER B 1 150 ? -6.48 14.141 -0.353 1 98.94 150 SER B O 1
ATOM 2503 N N . ARG B 1 151 ? -6.367 13.188 -2.316 1 98.88 151 ARG B N 1
ATOM 2504 C CA . ARG B 1 151 ? -7.797 12.906 -2.381 1 98.88 151 ARG B CA 1
ATOM 2505 C C . ARG B 1 151 ? -8.109 11.516 -1.845 1 98.88 151 ARG B C 1
ATOM 2507 O O . ARG B 1 151 ? -9.156 11.297 -1.236 1 98.88 151 ARG B O 1
ATOM 2514 N N . GLY B 1 152 ? -7.234 10.492 -2.176 1 98.81 152 GLY B N 1
ATOM 2515 C CA . GLY B 1 152 ? -7.566 9.141 -1.754 1 98.81 152 GLY B CA 1
ATOM 2516 C C . GLY B 1 152 ? -6.543 8.109 -2.193 1 98.81 152 GLY B C 1
ATOM 2517 O O . GLY B 1 152 ? -5.434 8.461 -2.594 1 98.81 152 GLY B O 1
ATOM 2518 N N . PRO B 1 153 ? -6.914 6.758 -2.051 1 98.88 153 PRO B N 1
ATOM 2519 C CA . PRO B 1 153 ? -5.973 5.688 -2.391 1 98.88 153 PRO B CA 1
ATOM 2520 C C . PRO B 1 153 ? -5.395 5.836 -3.797 1 98.88 153 PRO B C 1
ATOM 2522 O O . PRO B 1 153 ? -4.195 5.625 -4 1 98.88 153 PRO B O 1
ATOM 2525 N N . GLY B 1 154 ? -6.215 6.23 -4.727 1 98.69 154 GLY B N 1
ATOM 2526 C CA . GLY B 1 154 ? -5.797 6.32 -6.117 1 98.69 154 GLY B CA 1
ATOM 2527 C C . GLY B 1 154 ? -4.832 7.461 -6.379 1 98.69 154 GLY B C 1
ATOM 2528 O O . GLY B 1 154 ? -4.238 7.547 -7.457 1 98.69 154 GLY B O 1
ATOM 2529 N N . THR B 1 155 ? -4.613 8.336 -5.449 1 98.88 155 THR B N 1
ATOM 2530 C CA . THR B 1 155 ? -3.709 9.469 -5.602 1 98.88 155 THR B CA 1
ATOM 2531 C C . THR B 1 155 ? -2.539 9.367 -4.629 1 98.88 155 THR B C 1
ATOM 2533 O O . THR B 1 155 ? -1.754 10.305 -4.488 1 98.88 155 THR B O 1
ATOM 2536 N N . ALA B 1 156 ? -2.418 8.219 -3.955 1 98.94 156 ALA B N 1
ATOM 2537 C CA . ALA B 1 156 ? -1.438 8.055 -2.885 1 98.94 156 ALA B CA 1
ATOM 2538 C C . ALA B 1 156 ? -0.014 8.133 -3.426 1 98.94 156 ALA B C 1
ATOM 2540 O O . ALA B 1 156 ? 0.877 8.68 -2.77 1 98.94 156 ALA B O 1
ATOM 2541 N N . PHE B 1 157 ? 0.232 7.578 -4.648 1 98.94 157 PHE B N 1
ATOM 2542 C CA . PHE B 1 157 ? 1.562 7.676 -5.238 1 98.94 157 PHE B CA 1
ATOM 2543 C C . PHE B 1 157 ? 1.922 9.125 -5.531 1 98.94 157 PHE B C 1
ATOM 2545 O O . PHE B 1 157 ? 3.027 9.57 -5.219 1 98.94 157 PHE B O 1
ATOM 2552 N N . ASP B 1 158 ? 1.003 9.867 -6.121 1 98.88 158 ASP B N 1
ATOM 2553 C CA . ASP B 1 158 ? 1.233 11.273 -6.426 1 98.88 158 ASP B CA 1
ATOM 2554 C C . ASP B 1 158 ? 1.496 12.078 -5.148 1 98.88 158 ASP B C 1
ATOM 2556 O O . ASP B 1 158 ? 2.383 12.93 -5.117 1 98.88 158 ASP B O 1
ATOM 2560 N N . PHE B 1 159 ? 0.721 11.797 -4.16 1 98.94 159 PHE B N 1
ATOM 2561 C CA . PHE B 1 159 ? 0.839 12.43 -2.852 1 98.94 159 PHE B CA 1
ATOM 2562 C C . PHE B 1 159 ? 2.232 12.219 -2.271 1 98.94 159 PHE B C 1
ATOM 2564 O O . PHE B 1 159 ? 2.908 13.18 -1.899 1 98.94 159 PHE B O 1
ATOM 2571 N N . ALA B 1 160 ? 2.664 10.961 -2.225 1 99 160 ALA B N 1
ATOM 2572 C CA . ALA B 1 160 ? 3.961 10.602 -1.66 1 99 160 ALA B CA 1
ATOM 2573 C C . ALA B 1 160 ? 5.102 11.219 -2.461 1 99 160 ALA B C 1
ATOM 2575 O O . ALA B 1 160 ? 6.062 11.734 -1.888 1 99 160 ALA B O 1
ATOM 2576 N N . LEU B 1 161 ? 4.992 11.18 -3.793 1 98.94 161 LEU B N 1
ATOM 2577 C CA . LEU B 1 161 ? 6.047 11.703 -4.652 1 98.94 161 LEU B CA 1
ATOM 2578 C C . LEU B 1 161 ? 6.141 13.227 -4.535 1 98.94 161 LEU B C 1
ATOM 2580 O O . LEU B 1 161 ? 7.23 13.789 -4.633 1 98.94 161 LEU B O 1
ATOM 2584 N N . LYS B 1 162 ? 4.992 13.891 -4.32 1 99 162 LYS B N 1
ATOM 2585 C CA . LYS B 1 162 ? 5.031 15.328 -4.086 1 99 162 LYS B CA 1
ATOM 2586 C C . LYS B 1 162 ? 5.773 15.656 -2.791 1 99 162 LYS B C 1
ATOM 2588 O O . LYS B 1 162 ? 6.508 16.641 -2.725 1 99 162 LYS B O 1
ATOM 2593 N N . ILE B 1 163 ? 5.559 14.812 -1.755 1 99 163 ILE B N 1
ATOM 2594 C CA . ILE B 1 163 ? 6.281 15.008 -0.502 1 99 163 ILE B CA 1
ATOM 2595 C C . ILE B 1 163 ? 7.777 14.812 -0.736 1 99 163 ILE B C 1
ATOM 2597 O O . ILE B 1 163 ? 8.594 15.602 -0.247 1 99 163 ILE B O 1
ATOM 2601 N N . VAL B 1 164 ? 8.211 13.812 -1.533 1 98.94 164 VAL B N 1
ATOM 2602 C CA . VAL B 1 164 ? 9.609 13.586 -1.875 1 98.94 164 VAL B CA 1
ATOM 2603 C C . VAL B 1 164 ? 10.164 14.805 -2.6 1 98.94 164 VAL B C 1
ATOM 2605 O O . VAL B 1 164 ? 11.25 15.289 -2.271 1 98.94 164 VAL B O 1
ATOM 2608 N N . GLU B 1 165 ? 9.383 15.25 -3.613 1 98.94 165 GLU B N 1
ATOM 2609 C CA . GLU B 1 165 ? 9.812 16.422 -4.371 1 98.94 165 GLU B CA 1
ATOM 2610 C C . GLU B 1 165 ? 10.055 17.625 -3.449 1 98.94 165 GLU B C 1
ATOM 2612 O O . GLU B 1 165 ? 11.016 18.359 -3.629 1 98.94 165 GLU B O 1
ATOM 2617 N N . THR B 1 166 ? 9.203 17.781 -2.463 1 98.94 166 THR B N 1
ATOM 2618 C CA . THR B 1 166 ? 9.242 18.922 -1.55 1 98.94 166 THR B CA 1
ATOM 2619 C C . THR B 1 166 ? 10.414 18.797 -0.582 1 98.94 166 THR B C 1
ATOM 2621 O O . THR B 1 166 ? 11.117 19.766 -0.318 1 98.94 166 THR B O 1
ATOM 2624 N N . LEU B 1 167 ? 10.688 17.594 -0.047 1 98.88 167 LEU B N 1
ATOM 2625 C CA . LEU B 1 167 ? 11.68 17.391 1.004 1 98.88 167 LEU B CA 1
ATOM 2626 C C . LEU B 1 167 ? 13.07 17.219 0.411 1 98.88 167 LEU B C 1
ATOM 2628 O O . LEU B 1 167 ? 14.07 17.578 1.045 1 98.88 167 LEU B O 1
ATOM 2632 N N . VAL B 1 168 ? 13.117 16.609 -0.784 1 98.69 168 VAL B N 1
ATOM 2633 C CA . VAL B 1 168 ? 14.406 16.281 -1.392 1 98.69 168 VAL B CA 1
ATOM 2634 C C . VAL B 1 168 ? 14.57 17.078 -2.689 1 98.69 168 VAL B C 1
ATOM 2636 O O . VAL B 1 168 ? 15.227 18.125 -2.711 1 98.69 168 VAL B O 1
ATOM 2639 N N . ASP B 1 169 ? 13.961 16.672 -3.793 1 98.75 169 ASP B N 1
ATOM 2640 C CA . ASP B 1 169 ? 13.953 17.422 -5.047 1 98.75 169 ASP B CA 1
ATOM 2641 C C . ASP B 1 169 ? 13.203 16.672 -6.137 1 98.75 169 ASP B C 1
ATOM 2643 O O . ASP B 1 169 ? 12.812 15.516 -5.941 1 98.75 169 ASP B O 1
ATOM 2647 N N . ALA B 1 170 ? 12.961 17.312 -7.238 1 98.75 170 ALA B N 1
ATOM 2648 C CA . ALA B 1 170 ? 12.195 16.766 -8.352 1 98.75 170 ALA B CA 1
ATOM 2649 C C . ALA B 1 170 ? 12.93 15.594 -9.008 1 98.75 170 ALA B C 1
ATOM 2651 O O . ALA B 1 170 ? 12.305 14.625 -9.445 1 98.75 170 ALA B O 1
ATOM 2652 N N . LYS B 1 171 ? 14.195 15.695 -9.125 1 98.81 171 LYS B N 1
ATOM 2653 C CA . LYS B 1 171 ? 14.992 14.633 -9.742 1 98.81 171 LYS B CA 1
ATOM 2654 C C . LYS B 1 171 ? 14.828 13.32 -8.992 1 98.81 171 LYS B C 1
ATOM 2656 O O . LYS B 1 171 ? 14.578 12.273 -9.602 1 98.81 171 LYS B O 1
ATOM 2661 N N . THR B 1 172 ? 14.984 13.359 -7.648 1 98.81 172 THR B N 1
ATOM 2662 C CA . THR B 1 172 ? 14.828 12.164 -6.824 1 98.81 172 THR B CA 1
ATOM 2663 C C . THR B 1 172 ? 13.414 11.602 -6.957 1 98.81 172 THR B C 1
ATOM 2665 O O . THR B 1 172 ? 13.242 10.391 -7.102 1 98.81 172 THR B O 1
ATOM 2668 N N . ALA B 1 173 ? 12.406 12.438 -6.918 1 98.94 173 ALA B N 1
ATOM 2669 C CA . ALA B 1 173 ? 11.023 11.992 -7.074 1 98.94 173 ALA B CA 1
ATOM 2670 C C . ALA B 1 173 ? 10.828 11.266 -8.398 1 98.94 173 ALA B C 1
ATOM 2672 O O . ALA B 1 173 ? 10.156 10.227 -8.461 1 98.94 173 ALA B O 1
ATOM 2673 N N . ASN B 1 174 ? 11.391 11.805 -9.461 1 98.81 174 ASN B N 1
ATOM 2674 C CA . ASN B 1 174 ? 11.258 11.203 -10.781 1 98.81 174 ASN B CA 1
ATOM 2675 C C . ASN B 1 174 ? 11.984 9.859 -10.859 1 98.81 174 ASN B C 1
ATOM 2677 O O . ASN B 1 174 ? 11.523 8.938 -11.531 1 98.81 174 ASN B O 1
ATOM 2681 N N . GLU B 1 175 ? 13.094 9.766 -10.234 1 98.81 175 GLU B N 1
ATOM 2682 C CA . GLU B 1 175 ? 13.836 8.508 -10.203 1 98.81 175 GLU B CA 1
ATOM 2683 C C . GLU B 1 175 ? 13.055 7.422 -9.469 1 98.81 175 GLU B C 1
ATOM 2685 O O . GLU B 1 175 ? 13 6.273 -9.914 1 98.81 175 GLU B O 1
ATOM 2690 N N . VAL B 1 176 ? 12.492 7.824 -8.32 1 98.94 176 VAL B N 1
ATOM 2691 C CA . VAL B 1 176 ? 11.672 6.887 -7.559 1 98.94 176 VAL B CA 1
ATOM 2692 C C . VAL B 1 176 ? 10.461 6.465 -8.383 1 98.94 176 VAL B C 1
ATOM 2694 O O . VAL B 1 176 ? 10.117 5.281 -8.438 1 98.94 176 VAL B O 1
ATOM 2697 N N . ARG B 1 177 ? 9.82 7.441 -9.039 1 98.88 177 ARG B N 1
ATOM 2698 C CA . ARG B 1 177 ? 8.672 7.184 -9.898 1 98.88 177 ARG B CA 1
ATOM 2699 C C . ARG B 1 177 ? 9.023 6.168 -10.984 1 98.88 177 ARG B C 1
ATOM 2701 O O . ARG B 1 177 ? 8.297 5.195 -11.188 1 98.88 177 ARG B O 1
ATOM 2708 N N . ALA B 1 178 ? 10.086 6.371 -11.648 1 98.75 178 ALA B N 1
ATOM 2709 C CA . ALA B 1 178 ? 10.531 5.516 -12.75 1 98.75 178 ALA B CA 1
ATOM 2710 C C . ALA B 1 178 ? 10.852 4.105 -12.25 1 98.75 178 ALA B C 1
ATOM 2712 O O . ALA B 1 178 ? 10.492 3.119 -12.898 1 98.75 178 ALA B O 1
ATOM 2713 N N . ALA B 1 179 ? 11.477 4.027 -11.094 1 98.75 179 ALA B N 1
ATOM 2714 C CA . ALA B 1 179 ? 11.883 2.74 -10.539 1 98.75 179 ALA B CA 1
ATOM 2715 C C . ALA B 1 179 ? 10.664 1.904 -10.148 1 98.75 179 ALA B C 1
ATOM 2717 O O . ALA B 1 179 ? 10.719 0.672 -10.164 1 98.75 179 ALA B O 1
ATOM 2718 N N . MET B 1 180 ? 9.508 2.566 -9.906 1 98.81 180 MET B N 1
ATOM 2719 C CA . MET B 1 180 ? 8.289 1.864 -9.516 1 98.81 180 MET B CA 1
ATOM 2720 C C . MET B 1 180 ? 7.426 1.562 -10.734 1 98.81 180 MET B C 1
ATOM 2722 O O . MET B 1 180 ? 6.355 0.962 -10.617 1 98.81 180 MET B O 1
ATOM 2726 N N . LEU B 1 181 ? 7.863 2.045 -11.891 1 98.62 181 LEU B N 1
ATOM 2727 C CA . LEU B 1 181 ? 7.168 1.851 -13.156 1 98.62 181 LEU B CA 1
ATOM 2728 C C . LEU B 1 181 ? 5.82 2.562 -13.156 1 98.62 181 LEU B C 1
ATOM 2730 O O . LEU B 1 181 ? 4.832 2.033 -13.672 1 98.62 181 LEU B O 1
ATOM 2734 N N . LEU B 1 182 ? 5.801 3.691 -12.422 1 98.12 182 LEU B N 1
ATOM 2735 C CA . LEU B 1 182 ? 4.598 4.516 -12.43 1 98.12 182 LEU B CA 1
ATOM 2736 C C . LEU B 1 182 ? 4.473 5.285 -13.742 1 98.12 182 LEU B C 1
ATOM 2738 O O . LEU B 1 182 ? 5.465 5.805 -14.258 1 98.12 182 LEU B O 1
ATOM 2742 N N . GLN B 1 183 ? 3.27 5.301 -14.352 1 88.81 183 GLN B N 1
ATOM 2743 C CA . GLN B 1 183 ? 3.041 6.047 -15.586 1 88.81 183 GLN B CA 1
ATOM 2744 C C . GLN B 1 183 ? 2.586 7.473 -15.289 1 88.81 183 GLN B C 1
ATOM 2746 O O . GLN B 1 183 ? 1.975 7.734 -14.25 1 88.81 183 GLN B O 1
#

pLDDT: mean 98.54, std 1.99, range [75.25, 99.0]